Protein AF-A0A962KI89-F1 (afdb_monomer_lite)

Radius of gyration: 18.31 Å; chains: 1; bounding box: 50×32×61 Å

Secondary structure (DSSP, 8-state):
---------------------PPP----SS-HHHHT-TT-S--EEEEEEEEES--TTSS--EEEEEEEEEEEEEETTEEEEEEEEEEEEEEE-TTS-EEEEE--EEEEEEEEE--S-TTEEEEEEEEEEE---SSTTT---EEEEEEEEEEEE-SSTTEEEEEEEEEEEEEEE-TTSPPPEEEEEEEEEEE-

pLDDT: mean 79.78, std 21.34, range [28.11, 98.38]

Sequence (192 aa):
MLLHKTRDVGVLLGVMTLALFPATLAAQDGGDAQANNPLAQTTSLNFQTQYTGSITGTDGDANSVLLRYAVPFSAFGGEWISRFTLPINTGTLPDGSSETAIGDFNFFAAYLFDTGDPAVSFGFGPSLTAPTATDDRLGSEKWSVGFANILFNARNPKFQWGYLLQWQTSVAGNGDRKDINIGAFQPFGFYQ

Foldseek 3Di:
DDPPPPQPPDAPPDPPFPDPPPFWPFPDPDDDLLSPDPFRQTWTWDWGKTKACDDPPDNKIKIKIKTKTKHWDDDPHAIKIKMKIKIWMWMQDPVRDIDTKIEKIKMWMWTWDPPVDPQKTKTKTKIWIHGPIPDPVRYQQFIKIWMKIKIWGCVDVQKIWIKIKIWIWGDDGDPVGRTDTYIDIGIDMDGD

Structure (mmCIF, N/CA/C/O backbone):
data_AF-A0A962KI89-F1
#
_entry.id   AF-A0A962KI89-F1
#
loop_
_atom_site.group_PDB
_atom_site.id
_atom_site.type_symbol
_atom_site.label_atom_id
_atom_site.label_alt_id
_atom_site.label_comp_id
_atom_site.label_asym_id
_atom_site.label_entity_id
_atom_site.label_seq_id
_atom_site.pdbx_PDB_ins_code
_atom_site.Cartn_x
_atom_site.Cartn_y
_atom_site.Cartn_z
_atom_site.occupancy
_atom_site.B_iso_or_equiv
_atom_site.auth_seq_id
_atom_site.auth_comp_id
_atom_site.auth_asym_id
_atom_site.auth_atom_id
_atom_site.pdbx_PDB_model_num
ATOM 1 N N . MET A 1 1 ? -5.225 -14.268 -38.194 1.00 35.06 1 MET A N 1
ATOM 2 C CA . MET A 1 1 ? -4.677 -15.328 -37.324 1.00 35.06 1 MET A CA 1
ATOM 3 C C . MET A 1 1 ? -4.545 -14.729 -35.929 1.00 35.06 1 MET A C 1
ATOM 5 O O . MET A 1 1 ? -3.655 -13.925 -35.703 1.00 35.06 1 MET A O 1
ATOM 9 N N . LEU A 1 2 ? -5.535 -14.972 -35.066 1.00 34.56 2 LEU A N 1
ATOM 10 C CA . LEU A 1 2 ? -5.626 -14.406 -33.715 1.00 34.56 2 LEU A CA 1
ATOM 11 C C . LEU A 1 2 ? -4.679 -15.186 -32.793 1.00 34.56 2 LEU A C 1
ATOM 13 O O . LEU A 1 2 ? -5.005 -16.307 -32.398 1.00 34.56 2 LEU A O 1
ATOM 17 N N . LEU A 1 3 ? -3.504 -14.627 -32.488 1.00 34.69 3 LEU A N 1
ATOM 18 C CA . LEU A 1 3 ? -2.627 -15.193 -31.464 1.00 34.69 3 LEU A CA 1
ATOM 19 C C . LEU A 1 3 ? -3.298 -15.028 -30.098 1.00 34.69 3 LEU A C 1
ATOM 21 O O . LEU A 1 3 ? -3.373 -13.933 -29.545 1.00 34.69 3 LEU A O 1
ATOM 25 N N . HIS A 1 4 ? -3.789 -16.143 -29.565 1.00 33.94 4 HIS A N 1
ATOM 26 C CA . HIS A 1 4 ? -4.139 -16.272 -28.161 1.00 33.94 4 HIS A CA 1
ATOM 27 C C . HIS A 1 4 ? -2.846 -16.156 -27.344 1.00 33.94 4 HIS A C 1
ATOM 29 O O . HIS A 1 4 ? -2.087 -17.115 -27.240 1.00 33.94 4 HIS A O 1
ATOM 35 N N . LYS A 1 5 ? -2.574 -14.965 -26.798 1.00 38.88 5 LYS A N 1
ATOM 36 C CA . LYS A 1 5 ? -1.532 -14.760 -25.787 1.00 38.88 5 LYS A CA 1
ATOM 37 C C . LYS A 1 5 ? -2.038 -15.412 -24.498 1.00 38.88 5 LYS A C 1
ATOM 39 O O . LYS A 1 5 ? -2.928 -14.879 -23.835 1.00 38.88 5 LYS A O 1
ATOM 44 N N . THR A 1 6 ? -1.546 -16.609 -24.195 1.00 36.47 6 THR A N 1
ATOM 45 C CA . THR A 1 6 ? -1.767 -17.284 -22.914 1.00 36.47 6 THR A CA 1
ATOM 46 C C . THR A 1 6 ? -1.318 -16.351 -21.792 1.00 36.47 6 THR A C 1
ATOM 48 O O . THR A 1 6 ? -0.176 -15.900 -21.758 1.00 36.47 6 THR A O 1
ATOM 51 N N . ARG A 1 7 ? -2.257 -15.977 -20.919 1.00 41.84 7 ARG A N 1
ATOM 52 C CA . ARG A 1 7 ? -1.991 -15.154 -19.736 1.00 41.84 7 ARG A CA 1
ATOM 53 C C . ARG A 1 7 ? -1.376 -16.077 -18.691 1.00 41.84 7 ARG A C 1
ATOM 55 O O . ARG A 1 7 ? -2.111 -16.746 -17.970 1.00 41.84 7 ARG A O 1
ATOM 62 N N . ASP A 1 8 ? -0.053 -16.145 -18.647 1.00 34.72 8 ASP A N 1
ATOM 63 C CA . ASP A 1 8 ? 0.645 -16.880 -17.596 1.00 34.72 8 ASP A CA 1
ATOM 64 C C . ASP A 1 8 ? 0.370 -16.196 -16.250 1.00 34.72 8 ASP A C 1
ATOM 66 O O . ASP A 1 8 ? 0.732 -15.041 -16.018 1.00 34.72 8 ASP A O 1
ATOM 70 N N . VAL A 1 9 ? -0.342 -16.899 -15.369 1.00 34.22 9 VAL A N 1
ATOM 71 C CA . VAL A 1 9 ? -0.611 -16.466 -13.996 1.00 34.22 9 VAL A CA 1
ATOM 72 C C . VAL A 1 9 ? 0.655 -16.726 -13.184 1.00 34.22 9 VAL A C 1
ATOM 74 O O . VAL A 1 9 ? 0.889 -17.833 -12.705 1.00 34.22 9 VAL A O 1
ATOM 77 N N . GLY A 1 10 ? 1.503 -15.709 -13.056 1.00 32.38 10 GLY A N 1
ATOM 78 C CA . GLY A 1 10 ? 2.645 -15.746 -12.151 1.00 32.38 10 GLY A CA 1
ATOM 79 C C . GLY A 1 10 ? 2.180 -15.612 -10.703 1.00 32.38 10 GLY A C 1
ATOM 80 O O . GLY A 1 10 ? 1.987 -14.503 -10.215 1.00 32.38 10 GLY A O 1
ATOM 81 N N . VAL A 1 11 ? 2.005 -16.731 -9.999 1.00 30.00 11 VAL A N 1
ATOM 82 C CA . VAL A 1 11 ? 1.893 -16.729 -8.534 1.00 30.00 11 VAL A CA 1
ATOM 83 C C . VAL A 1 11 ? 3.302 -16.530 -7.977 1.00 30.00 11 VAL A C 1
ATOM 85 O O . VAL A 1 11 ? 4.089 -17.474 -7.936 1.00 30.00 11 VAL A O 1
ATOM 88 N N . LEU A 1 12 ? 3.645 -15.304 -7.570 1.00 33.22 12 LEU A N 1
ATOM 89 C CA . LEU A 1 12 ? 4.867 -15.066 -6.803 1.00 33.22 12 LEU A CA 1
ATOM 90 C C . LEU A 1 12 ? 4.607 -15.521 -5.360 1.00 33.22 12 LEU A C 1
ATOM 92 O O . LEU A 1 12 ? 4.039 -14.803 -4.538 1.00 33.22 12 LEU A O 1
ATOM 96 N N . LEU A 1 13 ? 4.938 -16.782 -5.098 1.00 32.34 13 LEU A N 1
ATOM 97 C CA . LEU A 1 13 ? 4.830 -17.419 -3.792 1.00 32.34 13 LEU A CA 1
ATOM 98 C C . LEU A 1 13 ? 5.883 -16.831 -2.843 1.00 32.34 13 LEU A C 1
ATOM 100 O O . LEU A 1 13 ? 7.074 -17.070 -3.002 1.00 32.34 13 LEU A O 1
ATOM 104 N N . GLY A 1 14 ? 5.403 -16.106 -1.833 1.00 29.52 14 GLY A N 1
ATOM 105 C CA . GLY A 1 14 ? 6.058 -15.995 -0.531 1.00 29.52 14 GLY A CA 1
ATOM 106 C C . GLY A 1 14 ? 7.289 -15.097 -0.454 1.00 29.52 14 GLY A C 1
ATOM 107 O O . GLY A 1 14 ? 8.376 -15.581 -0.163 1.00 29.52 14 GLY A O 1
ATOM 108 N N . VAL A 1 15 ? 7.103 -13.779 -0.553 1.00 33.91 15 VAL A N 1
ATOM 109 C CA . VAL A 1 15 ? 7.975 -12.863 0.198 1.00 33.91 15 VAL A CA 1
ATOM 110 C C . VAL A 1 15 ? 7.325 -12.669 1.563 1.00 33.91 15 VAL A C 1
ATOM 112 O O . VAL A 1 15 ? 6.338 -11.947 1.699 1.00 33.91 15 VAL A O 1
ATOM 115 N N . MET A 1 16 ? 7.841 -13.359 2.581 1.00 28.11 16 MET A N 1
ATOM 116 C CA . MET A 1 16 ? 7.487 -13.074 3.970 1.00 28.11 16 MET A CA 1
ATOM 117 C C . MET A 1 16 ? 8.222 -11.794 4.380 1.00 28.11 16 MET A C 1
ATOM 119 O O . MET A 1 16 ? 9.282 -11.835 4.999 1.00 28.11 16 MET A O 1
ATOM 123 N N . THR A 1 17 ? 7.696 -10.641 3.966 1.00 37.31 17 THR A N 1
ATOM 124 C CA . THR A 1 17 ? 8.208 -9.346 4.415 1.00 37.31 17 THR A CA 1
ATOM 125 C C . THR A 1 17 ? 7.843 -9.191 5.885 1.00 37.31 17 THR A C 1
ATOM 127 O O . THR A 1 17 ? 6.669 -9.052 6.229 1.00 37.31 17 THR A O 1
ATOM 130 N N . LEU A 1 18 ? 8.843 -9.204 6.768 1.00 30.33 18 LEU A N 1
ATOM 131 C CA . LEU A 1 18 ? 8.663 -8.780 8.150 1.00 30.33 18 LEU A CA 1
ATOM 132 C C . LEU A 1 18 ? 8.427 -7.260 8.138 1.00 30.33 18 LEU A C 1
ATOM 134 O O . LEU A 1 18 ? 9.363 -6.463 8.167 1.00 30.33 18 LEU A O 1
ATOM 138 N N . ALA A 1 19 ? 7.167 -6.848 8.004 1.00 37.50 19 ALA A N 1
ATOM 139 C CA . ALA A 1 19 ? 6.785 -5.447 8.065 1.00 37.50 19 ALA A CA 1
ATOM 140 C C . ALA A 1 19 ? 6.831 -4.983 9.527 1.00 37.50 19 ALA A C 1
ATOM 142 O O . ALA A 1 19 ? 5.833 -5.022 10.243 1.00 37.50 19 ALA A O 1
ATOM 143 N N . LEU A 1 20 ? 8.003 -4.531 9.974 1.00 33.31 20 LEU A N 1
ATOM 144 C CA . LEU A 1 20 ? 8.080 -3.605 11.100 1.00 33.31 20 LEU A CA 1
ATOM 145 C C . LEU A 1 20 ? 7.409 -2.309 10.634 1.00 33.31 20 LEU A C 1
ATOM 147 O O . LEU A 1 20 ? 7.974 -1.569 9.830 1.00 33.31 20 LEU A O 1
ATOM 151 N N . PHE A 1 21 ? 6.168 -2.081 11.063 1.00 39.34 21 PHE A N 1
ATOM 152 C CA . PHE A 1 21 ? 5.498 -0.801 10.861 1.00 39.34 21 PHE A CA 1
ATOM 153 C C . PHE A 1 21 ? 6.224 0.235 11.730 1.00 39.34 21 PHE A C 1
ATOM 155 O O . PHE A 1 21 ? 6.209 0.098 12.955 1.00 39.34 21 PHE A O 1
ATOM 162 N N . PRO A 1 22 ? 6.895 1.244 11.144 1.00 37.50 22 PRO A N 1
ATOM 163 C CA . PRO A 1 22 ? 7.452 2.328 11.935 1.00 37.50 22 PRO A CA 1
ATOM 164 C C . PRO A 1 22 ? 6.295 3.103 12.564 1.00 37.50 22 PRO A C 1
ATOM 166 O O . PRO A 1 22 ? 5.261 3.292 11.919 1.00 37.50 22 PRO A O 1
ATOM 169 N N . ALA A 1 23 ? 6.482 3.577 13.795 1.00 39.19 23 ALA A N 1
ATOM 170 C CA . ALA A 1 23 ? 5.544 4.487 14.435 1.00 39.19 23 ALA A CA 1
ATOM 171 C C . ALA A 1 23 ? 5.272 5.684 13.508 1.00 39.19 23 ALA A C 1
ATOM 173 O O . ALA A 1 23 ? 6.187 6.365 13.039 1.00 39.19 23 ALA A O 1
ATOM 174 N N . THR A 1 24 ? 4.000 5.908 13.204 1.00 42.53 24 THR A N 1
ATOM 175 C CA . THR A 1 24 ? 3.542 7.063 12.439 1.00 42.53 24 THR A CA 1
ATOM 176 C C . THR A 1 24 ? 3.752 8.320 13.287 1.00 42.53 24 THR A C 1
ATOM 178 O O . THR A 1 24 ? 3.276 8.361 14.420 1.00 42.53 24 THR A O 1
ATOM 181 N N . LEU A 1 25 ? 4.410 9.368 12.769 1.00 37.00 25 LEU A N 1
ATOM 182 C CA . LEU A 1 25 ? 4.281 10.703 13.366 1.00 37.00 25 LEU A CA 1
ATOM 183 C C . LEU A 1 25 ? 2.859 11.202 13.074 1.00 37.00 25 LEU A C 1
ATOM 185 O O . LEU A 1 25 ? 2.600 11.807 12.035 1.00 37.00 25 LEU A O 1
ATOM 189 N N . ALA A 1 26 ? 1.926 10.893 13.968 1.00 38.06 26 ALA A N 1
ATOM 190 C CA . ALA A 1 26 ? 0.611 11.510 14.005 1.00 38.06 26 ALA A CA 1
ATOM 191 C C . ALA A 1 26 ? 0.648 12.665 15.015 1.00 38.06 26 ALA A C 1
ATOM 193 O O . ALA A 1 26 ? 1.118 12.495 16.139 1.00 38.06 26 ALA A O 1
ATOM 194 N N . ALA A 1 27 ? 0.136 13.837 14.636 1.00 37.16 27 ALA A N 1
ATOM 195 C CA . ALA A 1 27 ? -0.280 14.830 15.621 1.00 37.16 27 ALA A CA 1
ATOM 196 C C . ALA A 1 27 ? -1.470 14.219 16.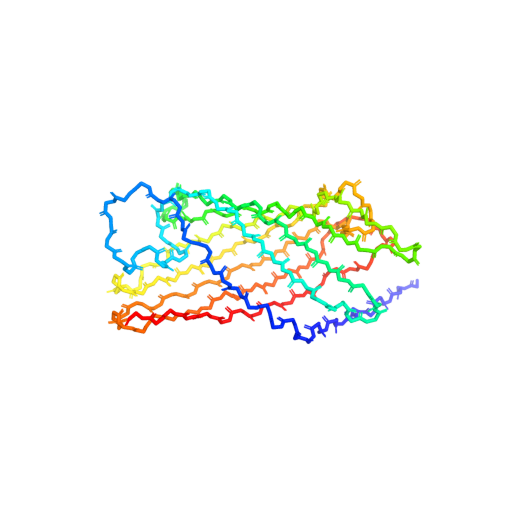384 1.00 37.16 27 ALA A C 1
ATOM 198 O O . ALA A 1 27 ? -2.543 14.044 15.810 1.00 37.16 27 ALA A O 1
ATOM 199 N N . GLN A 1 28 ? -1.241 13.756 17.615 1.00 40.38 28 GLN A N 1
ATOM 200 C CA . GLN A 1 28 ? -2.208 12.943 18.355 1.00 40.38 28 GLN A CA 1
ATOM 201 C C . GLN A 1 28 ? -3.287 13.775 19.050 1.00 40.38 28 GLN A C 1
ATOM 203 O O . GLN A 1 28 ? -2.976 14.679 19.818 1.00 40.38 28 GLN A O 1
ATOM 208 N N . ASP A 1 29 ? -4.529 13.324 18.856 1.00 38.34 29 ASP A N 1
ATOM 209 C CA . ASP A 1 29 ? -5.650 13.440 19.801 1.00 38.34 29 ASP A CA 1
ATOM 210 C C . ASP A 1 29 ? -6.364 12.066 19.976 1.00 38.34 29 ASP A C 1
ATOM 212 O O . ASP A 1 29 ? -7.540 11.981 20.317 1.00 38.34 29 ASP A O 1
ATOM 216 N N . GLY A 1 30 ? -5.668 10.945 19.707 1.00 44.16 30 GLY A N 1
ATOM 217 C CA . GLY A 1 30 ? -6.231 9.583 19.742 1.00 44.16 30 GLY A CA 1
ATOM 218 C C . GLY A 1 30 ? -5.323 8.560 20.438 1.00 44.16 30 GLY A C 1
ATOM 219 O O . GLY A 1 30 ? -4.107 8.583 20.245 1.00 44.16 30 GLY A O 1
ATOM 220 N N . GLY A 1 31 ? -5.921 7.676 21.251 1.00 56.81 31 GLY A N 1
ATOM 221 C CA . GLY A 1 31 ? -5.227 6.673 22.079 1.00 56.81 31 GLY A CA 1
ATOM 222 C C . GLY A 1 31 ? -4.527 5.539 21.310 1.00 56.81 31 GLY A C 1
ATOM 223 O O . GLY A 1 31 ? -4.645 5.427 20.090 1.00 56.81 31 GLY A O 1
ATOM 224 N N . ASP A 1 32 ? -3.820 4.669 22.042 1.00 59.78 32 ASP A N 1
ATOM 225 C CA . ASP A 1 32 ? -2.835 3.693 21.528 1.00 59.78 32 ASP A CA 1
ATOM 226 C C . ASP A 1 32 ? -3.334 2.758 20.410 1.00 59.78 32 ASP A C 1
ATOM 228 O O . ASP A 1 32 ? -2.570 2.386 19.521 1.00 59.78 32 ASP A O 1
ATOM 232 N N . ALA A 1 33 ? -4.618 2.391 20.403 1.00 60.97 33 ALA A N 1
ATOM 233 C CA . ALA A 1 33 ? -5.200 1.547 19.354 1.00 60.97 33 ALA A CA 1
ATOM 234 C C . ALA A 1 33 ? -5.318 2.264 17.996 1.00 60.97 33 ALA A C 1
ATOM 236 O O . ALA A 1 33 ? -5.164 1.641 16.946 1.00 60.97 33 ALA A O 1
ATOM 237 N N . GLN A 1 34 ? -5.551 3.580 18.005 1.00 63.53 34 GLN A N 1
ATOM 238 C CA . GLN A 1 34 ? -5.650 4.373 16.780 1.00 63.53 34 GLN A CA 1
ATOM 239 C C . GLN A 1 34 ? -4.275 4.573 16.135 1.00 63.53 34 GLN A C 1
ATOM 241 O O . GLN A 1 34 ? -4.182 4.649 14.913 1.00 63.53 34 GLN A O 1
ATOM 246 N N . ALA A 1 35 ? -3.203 4.589 16.935 1.00 66.62 35 ALA A N 1
ATOM 247 C CA . ALA A 1 35 ? -1.833 4.704 16.436 1.00 66.62 35 ALA A CA 1
ATOM 248 C C . ALA A 1 35 ? -1.421 3.512 15.551 1.00 66.62 35 ALA A C 1
ATOM 250 O O . ALA A 1 35 ? -0.658 3.685 14.599 1.00 66.62 35 ALA A O 1
ATOM 251 N N . ASN A 1 36 ? -1.965 2.322 15.826 1.00 73.50 36 ASN A N 1
ATOM 252 C CA . ASN A 1 36 ? -1.705 1.110 15.045 1.00 73.50 36 ASN A CA 1
ATOM 253 C C . ASN A 1 36 ? -2.677 0.920 13.872 1.00 73.50 36 ASN A C 1
ATOM 255 O O . ASN A 1 36 ? -2.465 0.030 13.048 1.00 73.50 36 ASN A O 1
ATOM 259 N N . ASN A 1 37 ? -3.751 1.713 13.791 1.00 78.00 37 ASN A N 1
ATOM 260 C CA . ASN A 1 37 ? -4.786 1.538 12.782 1.00 78.00 37 ASN A CA 1
ATOM 261 C C . ASN A 1 37 ? -4.323 2.089 11.420 1.00 78.00 37 ASN A C 1
ATOM 263 O O . ASN A 1 37 ? -4.245 3.306 11.240 1.00 78.00 37 ASN A O 1
ATOM 267 N N . PRO A 1 38 ? -4.082 1.243 10.399 1.00 72.69 38 PRO A N 1
ATOM 268 C CA . PRO A 1 38 ? -3.681 1.723 9.079 1.00 72.69 38 PRO A CA 1
ATOM 269 C C . PRO A 1 38 ? -4.786 2.535 8.373 1.00 72.69 38 PRO A C 1
ATOM 271 O O . PRO A 1 38 ? -4.503 3.287 7.441 1.00 72.69 38 PRO A O 1
ATOM 274 N N . LEU A 1 39 ? -6.039 2.396 8.790 1.00 77.62 39 LEU A N 1
ATOM 275 C CA . LEU A 1 39 ? -7.169 3.153 8.260 1.00 77.62 39 LEU A CA 1
ATOM 276 C C . LEU A 1 39 ? -7.534 4.355 9.139 1.00 77.62 39 LEU A C 1
ATOM 278 O O . LEU A 1 39 ? -8.574 4.969 8.908 1.00 77.62 39 LEU A O 1
ATOM 282 N N . ALA A 1 40 ? -6.699 4.702 10.127 1.00 80.19 40 ALA A N 1
ATOM 283 C CA . ALA A 1 40 ? -6.899 5.905 10.920 1.00 80.19 40 ALA A CA 1
ATOM 284 C C . ALA A 1 40 ? -7.033 7.122 9.999 1.00 80.19 40 ALA A C 1
ATOM 286 O O . ALA A 1 40 ? -6.197 7.352 9.121 1.00 80.19 40 ALA A O 1
ATOM 287 N N . GLN A 1 41 ? -8.084 7.913 10.216 1.00 79.19 41 GLN A N 1
ATOM 288 C CA . GLN A 1 41 ? -8.364 9.129 9.455 1.00 79.19 41 GLN A CA 1
ATOM 289 C C . GLN A 1 41 ? -7.445 10.276 9.882 1.00 79.19 41 GLN A C 1
ATOM 291 O O . GLN A 1 41 ? -7.877 11.314 10.371 1.00 79.19 41 GLN A O 1
ATOM 296 N N . THR A 1 42 ? -6.146 10.075 9.712 1.00 85.06 42 THR A N 1
ATOM 297 C CA . THR A 1 42 ? -5.111 11.042 10.056 1.00 85.06 42 THR A CA 1
ATOM 298 C C . THR A 1 42 ? -4.169 11.193 8.880 1.00 85.06 42 THR A C 1
ATOM 300 O O . THR A 1 42 ? -3.680 10.199 8.334 1.00 85.06 42 THR A O 1
ATOM 303 N N . THR A 1 43 ? -3.876 12.435 8.510 1.00 87.25 43 THR A N 1
ATOM 304 C CA . THR A 1 43 ? -2.809 12.713 7.553 1.00 87.25 43 THR A CA 1
ATOM 305 C C . THR A 1 43 ? -1.480 12.284 8.156 1.00 87.25 43 THR A C 1
ATOM 307 O O . THR A 1 43 ? -1.138 12.706 9.259 1.00 87.25 43 THR A O 1
ATOM 310 N N . SER A 1 44 ? -0.726 11.453 7.443 1.00 87.31 44 SER A N 1
ATOM 311 C CA . SER A 1 44 ? 0.553 10.951 7.933 1.00 87.31 44 SER A CA 1
ATOM 312 C C . SER A 1 44 ? 1.596 10.810 6.839 1.00 87.31 44 SER A C 1
ATOM 314 O O . SER A 1 44 ? 1.290 10.499 5.689 1.00 87.31 44 SER A O 1
ATOM 316 N N . LEU A 1 45 ? 2.850 11.024 7.234 1.00 88.38 45 LEU A N 1
ATOM 317 C CA . LEU A 1 45 ? 4.034 10.767 6.429 1.00 88.38 45 LEU A CA 1
ATOM 318 C C . LEU A 1 45 ? 4.893 9.739 7.165 1.00 88.38 45 LEU A C 1
ATOM 320 O O . LEU A 1 45 ? 5.224 9.922 8.336 1.00 88.38 45 LEU A O 1
ATOM 324 N N . ASN A 1 46 ? 5.234 8.651 6.487 1.00 85.31 46 ASN A N 1
ATOM 325 C CA . ASN A 1 46 ? 5.994 7.545 7.045 1.00 85.31 46 ASN A CA 1
ATOM 326 C C . ASN A 1 46 ? 7.135 7.152 6.102 1.00 85.31 46 ASN A C 1
ATOM 328 O O . ASN A 1 46 ? 6.980 7.153 4.881 1.00 85.31 46 ASN A O 1
ATOM 332 N N . PHE A 1 47 ? 8.269 6.798 6.700 1.00 88.44 47 PHE A N 1
ATOM 333 C CA . PHE A 1 47 ? 9.437 6.266 6.013 1.00 88.44 47 PHE A CA 1
ATOM 334 C C . PHE A 1 47 ? 9.650 4.845 6.515 1.00 88.44 47 PHE A C 1
ATOM 336 O O . PHE A 1 47 ? 9.869 4.643 7.710 1.00 88.44 47 PHE A O 1
ATOM 343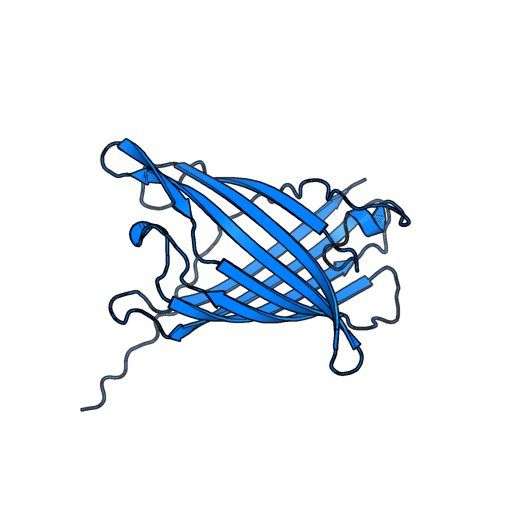 N N . GLN A 1 48 ? 9.571 3.866 5.620 1.00 85.38 48 GLN A N 1
ATOM 344 C CA . GLN A 1 48 ? 9.741 2.461 5.975 1.00 85.38 48 GLN A CA 1
ATOM 345 C C . GLN A 1 48 ? 10.904 1.862 5.196 1.00 85.38 48 GLN A C 1
ATOM 347 O O . GLN A 1 48 ? 10.852 1.785 3.974 1.00 85.38 48 GLN A O 1
ATOM 352 N N . THR A 1 49 ? 11.918 1.385 5.907 1.00 84.38 49 THR A N 1
ATOM 353 C CA . THR A 1 49 ? 13.030 0.648 5.303 1.00 84.38 49 THR A CA 1
ATOM 354 C C . THR A 1 49 ? 12.716 -0.844 5.288 1.00 84.38 49 THR A C 1
ATOM 356 O O . THR A 1 49 ? 12.291 -1.408 6.297 1.00 84.38 49 THR A O 1
ATOM 359 N N . GLN A 1 50 ? 12.933 -1.489 4.149 1.00 83.62 50 GLN A N 1
ATOM 360 C CA . GLN A 1 50 ? 12.786 -2.924 3.951 1.00 83.62 50 GLN A CA 1
ATOM 361 C C . GLN A 1 50 ? 14.112 -3.479 3.447 1.00 83.62 50 GLN A C 1
ATOM 363 O O . GLN A 1 50 ? 14.605 -3.063 2.405 1.00 83.62 50 GLN A O 1
ATOM 368 N N . TYR A 1 51 ? 14.691 -4.415 4.192 1.00 80.25 51 TYR A N 1
ATOM 369 C CA . TYR A 1 51 ? 15.897 -5.119 3.776 1.00 80.25 51 TYR A CA 1
ATOM 370 C C . TYR A 1 51 ? 15.535 -6.522 3.293 1.00 80.25 51 TYR A C 1
ATOM 372 O O . TYR A 1 51 ? 14.835 -7.262 3.986 1.00 80.25 51 TYR A O 1
ATOM 380 N N . THR A 1 52 ? 16.027 -6.882 2.112 1.00 75.62 52 THR A N 1
ATOM 381 C CA . THR A 1 52 ? 15.878 -8.199 1.495 1.00 75.62 52 THR A CA 1
ATOM 382 C C . THR A 1 52 ? 17.267 -8.806 1.359 1.00 75.62 52 THR A C 1
ATOM 384 O O . THR A 1 52 ? 17.992 -8.488 0.424 1.00 75.62 52 THR A O 1
ATOM 387 N N . GLY A 1 53 ? 17.649 -9.668 2.305 1.00 61.75 53 GLY A N 1
ATOM 388 C CA . GLY A 1 53 ? 19.003 -10.241 2.368 1.00 61.75 53 GLY A CA 1
ATOM 389 C C . GLY A 1 53 ? 19.319 -11.300 1.306 1.00 61.75 53 GLY A C 1
ATOM 390 O O . GLY A 1 53 ? 20.454 -11.748 1.216 1.00 61.75 53 GLY A O 1
ATOM 391 N N . SER A 1 54 ? 18.330 -11.718 0.517 1.00 66.00 54 SER A N 1
ATOM 392 C CA . SER A 1 54 ? 18.532 -12.583 -0.645 1.00 66.00 54 SER A CA 1
ATOM 393 C C . SER A 1 54 ? 17.374 -12.408 -1.618 1.00 66.00 54 SER A C 1
ATOM 395 O O . SER A 1 54 ? 16.214 -12.572 -1.225 1.00 66.00 54 SER A O 1
ATOM 397 N N . ILE A 1 55 ? 17.668 -12.121 -2.880 1.00 61.41 55 ILE A N 1
ATOM 398 C CA . ILE A 1 55 ? 16.667 -12.072 -3.946 1.00 61.41 55 ILE A CA 1
ATOM 399 C C . ILE A 1 55 ? 16.680 -13.425 -4.664 1.00 61.41 55 ILE A C 1
ATOM 401 O O . ILE A 1 55 ? 17.722 -13.911 -5.088 1.00 61.41 55 ILE A O 1
ATOM 405 N N . THR A 1 56 ? 15.526 -14.082 -4.797 1.00 54.41 56 THR A N 1
ATOM 406 C CA . THR A 1 56 ? 15.454 -15.396 -5.453 1.00 54.41 56 THR A CA 1
ATOM 407 C C . THR A 1 56 ? 16.006 -15.332 -6.881 1.00 54.41 56 THR A C 1
ATOM 409 O O . THR A 1 56 ? 15.481 -14.601 -7.717 1.00 54.41 56 THR A O 1
ATOM 412 N N . GLY A 1 57 ? 17.035 -16.136 -7.168 1.00 56.78 57 GLY A N 1
ATOM 413 C CA . GLY A 1 57 ? 17.678 -16.185 -8.484 1.00 56.78 57 GLY A CA 1
ATOM 414 C C . GLY A 1 57 ? 18.856 -15.224 -8.666 1.00 56.78 57 GLY A C 1
ATOM 415 O O . GLY A 1 57 ? 19.385 -15.156 -9.774 1.00 56.78 57 GLY A O 1
ATOM 416 N N . THR A 1 58 ? 19.288 -14.517 -7.616 1.00 59.25 58 THR A N 1
ATOM 417 C CA . THR A 1 58 ? 20.545 -13.755 -7.597 1.00 59.25 58 THR A CA 1
ATOM 418 C C . THR A 1 58 ? 21.283 -13.948 -6.265 1.00 59.25 58 THR A C 1
ATOM 420 O O . THR A 1 58 ? 20.678 -14.302 -5.257 1.00 59.25 58 THR A O 1
ATOM 423 N N . ASP A 1 59 ? 22.592 -13.687 -6.251 1.00 59.59 59 ASP A N 1
ATOM 424 C CA . ASP A 1 59 ? 23.415 -13.668 -5.026 1.00 59.59 59 ASP A CA 1
ATOM 425 C C . ASP A 1 59 ? 23.423 -12.277 -4.352 1.00 59.59 59 ASP A C 1
ATOM 427 O O . ASP A 1 59 ? 24.314 -11.955 -3.569 1.00 59.59 59 ASP A O 1
ATOM 431 N N . GLY A 1 60 ? 22.453 -11.421 -4.692 1.00 64.44 60 GLY A N 1
ATOM 432 C CA . GLY A 1 60 ? 22.388 -10.031 -4.245 1.00 64.44 60 GLY A CA 1
ATOM 433 C C . GLY A 1 60 ? 21.378 -9.798 -3.126 1.00 64.44 60 GLY A C 1
ATOM 434 O O . GLY A 1 60 ? 20.360 -10.491 -3.013 1.00 64.44 60 GLY A O 1
ATOM 435 N N . ASP A 1 61 ? 21.640 -8.766 -2.334 1.00 71.75 61 ASP A N 1
ATOM 436 C CA . ASP A 1 61 ? 20.683 -8.157 -1.426 1.00 71.75 61 ASP A CA 1
ATOM 437 C C . ASP A 1 61 ? 20.032 -6.911 -2.051 1.00 71.75 61 ASP A C 1
ATOM 439 O O . ASP A 1 61 ? 20.496 -6.339 -3.044 1.00 71.75 61 ASP A O 1
ATOM 443 N N . ALA A 1 62 ? 18.904 -6.510 -1.474 1.00 74.44 62 ALA A N 1
ATOM 444 C CA . ALA A 1 62 ? 18.228 -5.268 -1.807 1.00 74.44 62 ALA A CA 1
ATOM 445 C C . ALA A 1 62 ? 17.796 -4.534 -0.546 1.00 74.44 62 ALA A C 1
ATOM 447 O O . ALA A 1 62 ? 17.407 -5.127 0.462 1.00 74.44 62 ALA A O 1
ATOM 448 N N . ASN A 1 63 ? 17.808 -3.215 -0.636 1.00 83.75 63 ASN A N 1
ATOM 449 C CA . ASN A 1 63 ? 17.235 -2.330 0.354 1.00 83.75 63 ASN A CA 1
ATOM 450 C C . ASN A 1 63 ? 16.199 -1.438 -0.328 1.00 83.75 63 ASN A C 1
ATOM 452 O O . ASN A 1 63 ? 16.451 -0.906 -1.402 1.00 83.75 63 ASN A O 1
ATOM 456 N N . SER A 1 64 ? 15.043 -1.260 0.293 1.00 87.31 64 SER A N 1
ATOM 457 C CA . SER A 1 64 ? 14.006 -0.362 -0.193 1.00 87.31 64 SER A CA 1
ATOM 458 C C . SER A 1 64 ? 13.621 0.608 0.908 1.00 87.31 64 SER A C 1
ATOM 460 O O . SER A 1 64 ? 13.161 0.199 1.972 1.00 87.31 64 SER A O 1
ATOM 462 N N . VAL A 1 65 ? 13.741 1.902 0.637 1.00 91.88 65 VAL A N 1
ATOM 463 C CA . VAL A 1 65 ? 13.132 2.948 1.458 1.00 91.88 65 VAL A CA 1
ATOM 464 C C . VAL A 1 65 ? 11.801 3.325 0.825 1.00 91.88 65 VAL A C 1
ATOM 466 O O . VAL A 1 65 ? 11.744 3.800 -0.306 1.00 91.88 65 VAL A O 1
ATOM 469 N N . LEU A 1 66 ? 10.711 3.117 1.553 1.00 91.38 66 LEU A N 1
ATOM 470 C CA . LEU A 1 66 ? 9.364 3.473 1.129 1.00 91.38 66 LEU A CA 1
ATOM 471 C C . LEU A 1 66 ? 8.980 4.819 1.736 1.00 91.38 66 LEU A C 1
ATOM 473 O O . LEU A 1 66 ? 8.785 4.921 2.949 1.00 91.38 66 LEU A O 1
ATOM 477 N N . LEU A 1 67 ? 8.813 5.829 0.885 1.00 93.50 67 LEU A N 1
ATOM 478 C CA . LEU A 1 67 ? 8.173 7.086 1.254 1.00 93.50 67 LEU A CA 1
ATOM 479 C C . LEU A 1 67 ? 6.661 6.918 1.130 1.00 93.50 67 LEU A C 1
ATOM 481 O O . LEU A 1 67 ? 6.148 6.691 0.033 1.00 93.50 67 LEU A O 1
ATOM 485 N N . ARG A 1 68 ? 5.940 7.019 2.246 1.00 91.69 68 ARG A N 1
ATOM 486 C CA . ARG A 1 68 ? 4.506 6.731 2.309 1.00 91.69 68 ARG A CA 1
ATOM 487 C C . ARG A 1 68 ? 3.751 7.928 2.853 1.00 91.69 68 ARG A C 1
ATOM 489 O O . ARG A 1 68 ? 4.021 8.373 3.963 1.00 91.69 68 ARG A O 1
ATOM 496 N N . TYR A 1 69 ? 2.781 8.415 2.093 1.00 92.12 69 TYR A N 1
ATOM 497 C CA . TYR A 1 69 ? 1.906 9.505 2.511 1.00 92.12 69 TYR A CA 1
ATOM 498 C C . TYR A 1 69 ? 0.462 9.019 2.526 1.00 92.12 69 TYR A C 1
ATOM 500 O O . TYR A 1 69 ? -0.004 8.456 1.536 1.00 92.12 69 TYR A O 1
ATOM 508 N N . ALA A 1 70 ? -0.238 9.205 3.640 1.00 92.50 70 ALA A N 1
ATOM 509 C CA . ALA A 1 70 ? -1.657 8.909 3.759 1.00 92.50 70 ALA A CA 1
ATOM 510 C C . ALA A 1 70 ? -2.425 10.194 4.055 1.00 92.50 70 ALA A C 1
ATOM 512 O O . ALA A 1 70 ? -2.007 10.976 4.908 1.00 92.50 70 ALA A O 1
ATOM 513 N N . VAL A 1 71 ? -3.546 10.403 3.370 1.00 94.12 71 VAL A N 1
ATOM 514 C CA . VAL A 1 71 ? -4.409 11.566 3.594 1.00 94.12 71 VAL A CA 1
ATOM 515 C C . VAL A 1 71 ? -5.883 11.160 3.477 1.00 94.12 71 VAL A C 1
ATOM 517 O O . VAL A 1 71 ? -6.276 10.563 2.462 1.00 94.12 71 VAL A O 1
ATOM 520 N N . PRO A 1 72 ? -6.696 11.422 4.517 1.00 94.31 72 PRO A N 1
ATOM 521 C CA . PRO A 1 72 ? -8.132 11.204 4.472 1.00 94.31 72 PRO A CA 1
ATOM 522 C C . PRO A 1 72 ? -8.828 12.296 3.657 1.00 94.31 72 PRO A C 1
ATOM 524 O O . PRO A 1 72 ? -8.360 13.433 3.588 1.00 94.31 72 PRO A O 1
ATOM 527 N N . PHE A 1 73 ? -9.956 11.956 3.045 1.00 94.88 73 PHE A N 1
ATOM 528 C CA . PHE A 1 73 ? -10.810 12.908 2.343 1.00 94.88 73 PHE A CA 1
ATOM 529 C C . PHE A 1 73 ? -12.247 12.387 2.271 1.00 94.88 73 PHE A C 1
ATOM 531 O O . PHE A 1 73 ? -12.473 11.181 2.199 1.00 94.88 73 PHE A O 1
ATOM 538 N N . SER A 1 74 ? -13.218 13.296 2.229 1.00 96.38 74 SER A N 1
ATOM 539 C CA . SER A 1 74 ? -14.627 12.948 2.039 1.00 96.38 74 SER A CA 1
ATOM 540 C C . SER A 1 74 ? -15.000 13.104 0.565 1.00 96.38 74 SER A C 1
ATOM 542 O O . SER A 1 74 ? -14.811 14.167 -0.030 1.00 96.38 74 SER A O 1
ATOM 544 N N . ALA A 1 75 ? -15.533 12.049 -0.044 1.00 94.56 75 ALA A N 1
ATOM 545 C CA . ALA A 1 75 ? -15.983 12.055 -1.433 1.00 94.56 75 ALA A CA 1
ATOM 546 C C . ALA A 1 75 ? -17.064 10.994 -1.653 1.00 94.56 75 ALA A C 1
ATOM 548 O O . ALA A 1 75 ? -17.159 10.019 -0.912 1.00 94.56 75 ALA A O 1
ATOM 549 N N . PHE A 1 76 ? -17.883 11.165 -2.693 1.00 93.62 76 PHE A N 1
ATOM 550 C CA . PHE A 1 76 ? -18.897 10.176 -3.091 1.00 93.62 76 PHE A CA 1
ATOM 551 C C . PHE A 1 76 ? -19.841 9.734 -1.953 1.00 93.62 76 PHE A C 1
ATOM 553 O O . PHE A 1 76 ? -20.317 8.604 -1.945 1.00 93.62 76 PHE A O 1
ATOM 560 N N . GLY A 1 77 ? -20.118 10.625 -0.994 1.00 93.38 77 GLY A N 1
ATOM 561 C CA . GLY A 1 77 ? -21.034 10.351 0.117 1.00 93.38 77 GLY A CA 1
ATOM 562 C C . GLY A 1 77 ? -20.436 9.569 1.288 1.00 93.38 77 GLY A C 1
ATOM 563 O O . GLY A 1 77 ? -21.196 9.127 2.142 1.00 93.38 77 GLY A O 1
ATOM 564 N N . GLY A 1 78 ? -19.113 9.421 1.370 1.00 94.00 78 GLY A N 1
ATOM 565 C CA . GLY A 1 78 ? -18.488 8.895 2.578 1.00 94.00 78 GLY A CA 1
ATOM 566 C C . GLY A 1 78 ? -17.010 9.220 2.698 1.00 94.00 78 GLY A C 1
ATOM 567 O O . GLY A 1 78 ? -16.462 10.056 1.974 1.00 94.00 78 GLY A O 1
ATOM 568 N N . GLU A 1 79 ? -16.391 8.560 3.662 1.00 95.81 79 GLU A N 1
ATOM 569 C CA . GLU A 1 79 ? -15.028 8.825 4.088 1.00 95.81 79 GLU A CA 1
ATOM 570 C C . GLU A 1 79 ? -14.048 7.908 3.368 1.00 95.81 79 GLU A C 1
ATOM 572 O O . GLU A 1 79 ? -14.257 6.701 3.263 1.00 95.81 79 GLU A O 1
ATOM 577 N N . TRP A 1 80 ? -12.955 8.481 2.884 1.00 96.25 80 TRP A N 1
ATOM 578 C CA . TRP A 1 80 ? -11.906 7.758 2.186 1.00 96.25 80 TRP A CA 1
ATOM 579 C C . TRP A 1 80 ? -10.563 8.019 2.841 1.00 96.25 80 TRP A C 1
ATOM 581 O O . TRP A 1 80 ? -10.318 9.076 3.423 1.00 96.25 80 TRP A O 1
ATOM 591 N N . ILE A 1 81 ? -9.650 7.073 2.662 1.00 95.00 81 ILE A N 1
ATOM 592 C CA . ILE A 1 81 ? -8.227 7.295 2.880 1.00 95.00 81 ILE A CA 1
ATOM 593 C C . ILE A 1 81 ? -7.471 7.005 1.594 1.00 95.00 81 ILE A C 1
ATOM 595 O O . ILE A 1 81 ? -7.588 5.924 1.015 1.00 95.00 81 ILE A O 1
ATOM 599 N N . SER A 1 82 ? -6.694 7.982 1.137 1.00 95.25 82 SER A N 1
ATOM 600 C CA . SER A 1 82 ? -5.726 7.769 0.066 1.00 95.25 82 SER A CA 1
ATOM 601 C C . SER A 1 82 ? -4.361 7.459 0.647 1.00 95.25 82 SER A C 1
ATOM 603 O O . SER A 1 82 ? -3.972 8.015 1.676 1.00 95.25 82 SER A O 1
ATOM 605 N N . ARG A 1 83 ? -3.632 6.569 -0.019 1.00 94.06 83 ARG A N 1
ATOM 606 C CA . ARG A 1 83 ? -2.240 6.272 0.283 1.00 94.06 83 ARG A CA 1
ATOM 607 C C . ARG A 1 83 ? -1.405 6.327 -0.975 1.00 94.06 83 ARG A C 1
ATOM 609 O O . ARG A 1 83 ? -1.726 5.693 -1.974 1.00 94.06 83 ARG A O 1
ATOM 616 N N . PHE A 1 84 ? -0.298 7.036 -0.861 1.00 95.25 84 PHE A N 1
ATOM 617 C CA . PHE A 1 84 ? 0.731 7.184 -1.868 1.00 95.25 84 PHE A CA 1
ATOM 618 C C . PHE A 1 84 ? 1.994 6.504 -1.354 1.00 95.25 84 PHE A C 1
ATOM 620 O O . PHE A 1 84 ? 2.317 6.591 -0.168 1.00 95.25 84 PHE A O 1
ATOM 627 N N . THR A 1 85 ? 2.692 5.777 -2.212 1.00 94.88 85 THR A N 1
ATOM 628 C CA . THR A 1 85 ? 3.933 5.084 -1.870 1.00 94.88 85 THR A CA 1
ATOM 629 C C . THR A 1 85 ? 4.919 5.235 -3.012 1.00 94.88 85 THR A C 1
ATOM 631 O O . THR A 1 85 ? 4.647 4.814 -4.134 1.00 94.88 85 THR A O 1
ATOM 634 N N . LEU A 1 86 ? 6.066 5.833 -2.707 1.00 96.00 86 LEU A N 1
ATOM 635 C CA . LEU A 1 86 ? 7.188 5.968 -3.620 1.00 96.00 86 LEU A CA 1
ATOM 636 C C . LEU A 1 86 ? 8.362 5.139 -3.079 1.00 96.00 86 LEU A C 1
ATOM 638 O O . LEU A 1 86 ? 8.928 5.500 -2.043 1.00 96.00 86 LEU A O 1
ATOM 642 N N . PRO A 1 87 ? 8.703 4.013 -3.723 1.00 93.06 87 PRO A N 1
ATOM 643 C CA . PRO A 1 87 ? 9.860 3.221 -3.340 1.00 93.06 87 PRO A CA 1
ATOM 644 C C . PRO A 1 87 ? 11.148 3.835 -3.899 1.00 93.06 87 PRO A C 1
ATOM 646 O O . PRO A 1 87 ? 11.208 4.225 -5.064 1.00 93.06 87 PRO A O 1
ATOM 649 N N . ILE A 1 88 ? 12.188 3.878 -3.075 1.00 92.44 88 ILE A N 1
ATOM 650 C CA . ILE A 1 88 ? 13.572 4.124 -3.477 1.00 92.44 88 ILE A CA 1
ATOM 651 C C . ILE A 1 88 ? 14.315 2.822 -3.211 1.00 92.44 88 ILE A C 1
ATOM 653 O O . ILE A 1 88 ? 14.470 2.421 -2.057 1.00 92.44 88 ILE A O 1
ATOM 657 N N . ASN A 1 89 ? 14.709 2.140 -4.279 1.00 88.38 89 ASN A N 1
ATOM 658 C CA . ASN A 1 89 ? 15.309 0.818 -4.219 1.00 88.38 89 ASN A CA 1
ATOM 659 C C . ASN A 1 89 ? 16.807 0.928 -4.459 1.00 88.38 89 ASN A C 1
ATOM 661 O O . ASN A 1 89 ? 17.233 1.533 -5.440 1.00 88.38 89 ASN A O 1
ATOM 665 N N . THR A 1 90 ? 17.582 0.296 -3.592 1.00 84.88 90 THR A N 1
ATOM 666 C CA . THR A 1 90 ? 19.004 0.042 -3.760 1.00 84.88 90 THR A CA 1
ATOM 667 C C . THR A 1 90 ? 19.197 -1.452 -3.976 1.00 84.88 90 THR A C 1
ATOM 669 O O . THR A 1 90 ? 18.771 -2.251 -3.142 1.00 84.88 90 THR A O 1
ATOM 672 N N . GLY A 1 91 ? 19.825 -1.839 -5.081 1.00 74.12 91 GLY A N 1
ATOM 673 C CA . GLY A 1 91 ? 20.118 -3.239 -5.385 1.00 74.12 91 GLY A CA 1
ATOM 674 C C . GLY A 1 91 ? 21.543 -3.424 -5.878 1.00 74.12 91 GLY A C 1
ATOM 675 O O . GLY A 1 91 ? 22.129 -2.512 -6.465 1.00 74.12 91 GLY A O 1
ATOM 676 N N . THR A 1 92 ? 22.091 -4.612 -5.641 1.00 71.81 92 THR A N 1
ATOM 677 C CA . THR A 1 92 ? 23.391 -5.013 -6.185 1.00 71.81 92 THR A CA 1
ATOM 678 C C . THR A 1 92 ? 23.229 -5.562 -7.605 1.00 71.81 92 THR A C 1
ATOM 680 O O . THR A 1 92 ? 22.394 -6.429 -7.871 1.00 71.81 92 THR A O 1
ATOM 683 N N . LEU A 1 93 ? 24.025 -5.038 -8.530 1.00 68.62 93 LEU A N 1
ATOM 684 C CA . LEU A 1 93 ? 24.069 -5.419 -9.935 1.00 68.62 93 LEU A CA 1
ATOM 685 C C . LEU A 1 93 ? 24.964 -6.648 -10.163 1.00 68.62 93 LEU A C 1
ATOM 687 O O . LEU A 1 93 ? 25.795 -6.972 -9.314 1.00 68.62 93 LEU A O 1
ATOM 691 N N . PRO A 1 94 ? 24.854 -7.332 -11.323 1.00 67.06 94 PRO A N 1
ATOM 692 C CA . PRO A 1 94 ? 25.683 -8.503 -11.627 1.00 67.06 94 PRO A CA 1
ATOM 693 C C . PRO A 1 94 ? 27.198 -8.249 -11.623 1.00 67.06 94 PRO A C 1
ATOM 695 O O . PRO A 1 94 ? 27.970 -9.190 -11.473 1.00 67.06 94 PRO A O 1
ATOM 698 N N . ASP A 1 95 ? 27.630 -7.000 -11.803 1.00 75.31 95 ASP A N 1
ATOM 699 C CA . ASP A 1 95 ? 29.039 -6.594 -11.738 1.00 75.31 95 ASP A CA 1
ATOM 700 C C . ASP A 1 95 ? 29.525 -6.288 -10.306 1.00 75.31 95 ASP A C 1
ATOM 702 O O . ASP A 1 95 ? 30.679 -5.907 -10.112 1.00 75.31 95 ASP A O 1
ATOM 706 N N . GLY A 1 96 ? 28.658 -6.468 -9.303 1.00 70.00 96 GLY A N 1
ATOM 707 C CA . GLY A 1 96 ? 28.942 -6.221 -7.891 1.00 70.00 96 GLY A CA 1
ATOM 708 C C . GLY A 1 96 ? 28.810 -4.758 -7.460 1.00 70.00 96 GLY A C 1
ATOM 709 O O . GLY A 1 96 ? 29.041 -4.458 -6.290 1.00 70.00 96 GLY A O 1
ATOM 710 N N . SER A 1 97 ? 28.445 -3.843 -8.362 1.00 77.44 97 SER A N 1
ATOM 711 C CA . SER A 1 97 ? 28.144 -2.455 -7.999 1.00 77.44 97 SER A CA 1
ATOM 712 C C . SER A 1 97 ? 26.735 -2.323 -7.409 1.00 77.44 97 SER A C 1
ATOM 714 O O . SER A 1 97 ? 25.851 -3.128 -7.697 1.00 77.44 97 SER A O 1
ATOM 716 N N . SER A 1 98 ? 26.505 -1.319 -6.561 1.00 77.00 98 SER A N 1
ATOM 717 C CA . SER A 1 98 ? 25.170 -1.013 -6.031 1.00 77.00 98 SER A CA 1
ATOM 718 C C . SER A 1 98 ? 24.578 0.181 -6.764 1.00 77.00 98 SER A C 1
ATOM 720 O O . SER A 1 98 ? 25.234 1.214 -6.902 1.00 77.00 98 SER A O 1
ATOM 722 N N . GLU A 1 99 ? 23.316 0.073 -7.160 1.00 82.50 99 GLU A N 1
ATOM 723 C CA . GLU A 1 99 ? 22.580 1.161 -7.794 1.00 82.50 99 GLU A CA 1
ATOM 724 C C . GLU A 1 99 ? 21.342 1.518 -6.985 1.00 82.50 99 GLU A C 1
ATOM 726 O O . GLU A 1 99 ? 20.689 0.640 -6.426 1.00 82.50 99 GLU A O 1
ATOM 731 N N . THR A 1 100 ? 21.042 2.815 -6.900 1.00 88.31 100 THR A N 1
ATOM 732 C CA . THR A 1 100 ? 19.855 3.338 -6.221 1.00 88.31 100 THR A CA 1
ATOM 733 C C . THR A 1 100 ? 18.980 4.070 -7.222 1.00 88.31 100 THR A C 1
ATOM 735 O O . THR A 1 100 ? 19.435 5.028 -7.844 1.00 88.31 100 THR A O 1
ATOM 738 N N . ALA A 1 101 ? 17.720 3.664 -7.333 1.00 90.00 101 ALA A N 1
ATOM 739 C CA . ALA A 1 101 ? 16.753 4.294 -8.220 1.00 90.00 101 ALA A CA 1
ATOM 740 C C . ALA A 1 101 ? 15.386 4.436 -7.552 1.00 90.00 101 ALA A C 1
ATOM 742 O O . ALA A 1 101 ? 15.017 3.687 -6.644 1.00 90.00 101 ALA A O 1
ATOM 743 N N . ILE A 1 102 ? 14.607 5.394 -8.045 1.00 93.56 102 ILE 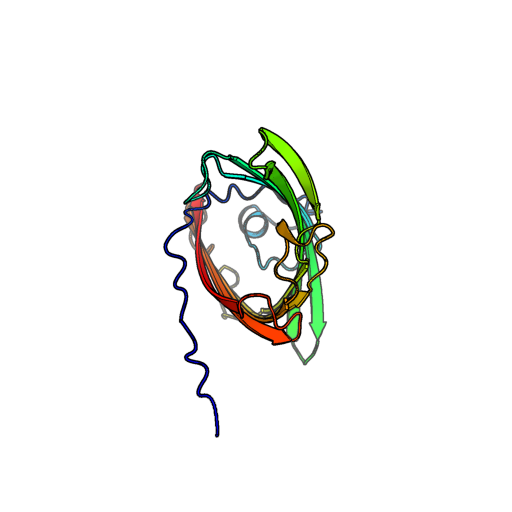A N 1
ATOM 744 C CA . ILE A 1 102 ? 13.179 5.462 -7.748 1.00 93.56 102 ILE A CA 1
ATOM 745 C C . ILE A 1 102 ? 12.508 4.290 -8.471 1.00 93.56 102 ILE A C 1
ATOM 747 O O . ILE A 1 102 ? 12.871 3.984 -9.605 1.00 93.56 102 ILE A O 1
ATOM 751 N N . GLY A 1 103 ? 11.558 3.627 -7.815 1.00 92.81 103 GLY A N 1
ATOM 752 C CA . GLY A 1 103 ? 10.726 2.589 -8.422 1.00 92.81 103 GLY A CA 1
ATOM 753 C C . GLY A 1 103 ? 9.343 3.099 -8.832 1.00 92.81 103 GLY A C 1
ATOM 754 O O . GLY A 1 103 ? 9.056 4.298 -8.835 1.00 92.81 103 GLY A O 1
ATOM 755 N N . ASP A 1 104 ? 8.458 2.164 -9.161 1.00 94.44 104 ASP A N 1
ATOM 756 C CA . ASP A 1 104 ? 7.105 2.495 -9.601 1.00 94.44 104 ASP A CA 1
ATOM 757 C C . ASP A 1 104 ? 6.262 3.077 -8.455 1.00 94.44 104 ASP A C 1
ATOM 759 O O . ASP A 1 104 ? 6.149 2.510 -7.362 1.00 94.44 104 ASP A O 1
ATOM 763 N N . PHE A 1 105 ? 5.643 4.224 -8.714 1.00 96.31 105 PHE A N 1
ATOM 764 C CA . PHE A 1 105 ? 4.771 4.910 -7.777 1.00 96.31 105 PHE A CA 1
ATOM 765 C C . PHE A 1 105 ? 3.463 4.148 -7.603 1.00 96.31 105 PHE A C 1
ATOM 767 O O . PHE A 1 105 ? 2.799 3.788 -8.574 1.00 96.31 105 PHE A O 1
ATOM 774 N N . ASN A 1 106 ? 3.059 3.946 -6.353 1.00 95.62 106 ASN A N 1
ATOM 775 C CA . ASN A 1 106 ? 1.847 3.225 -6.001 1.00 95.62 106 ASN A CA 1
ATOM 776 C C . ASN A 1 106 ? 0.851 4.139 -5.295 1.00 95.62 106 ASN A C 1
ATOM 778 O O .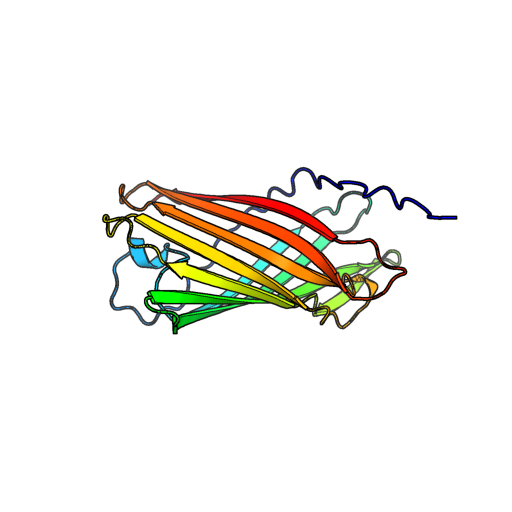 ASN A 1 106 ? 1.197 4.883 -4.376 1.00 95.62 106 ASN A O 1
ATOM 782 N N . PHE A 1 107 ? -0.406 4.026 -5.696 1.00 96.25 107 PHE A N 1
ATOM 783 C CA . PHE A 1 107 ? -1.534 4.737 -5.125 1.00 96.25 107 PHE A CA 1
ATOM 784 C C . PHE A 1 107 ? -2.688 3.774 -4.866 1.00 96.25 107 PHE A C 1
ATOM 786 O O . PHE A 1 107 ? -2.994 2.914 -5.691 1.00 96.25 107 PHE A O 1
ATOM 793 N N . PHE A 1 108 ? -3.387 3.955 -3.753 1.00 96.44 108 PHE A N 1
ATOM 794 C CA . PHE A 1 108 ? -4.746 3.447 -3.616 1.00 96.44 108 PHE A CA 1
ATOM 795 C C . PHE A 1 108 ? -5.606 4.413 -2.812 1.00 96.44 108 PHE A C 1
ATOM 797 O O . PHE A 1 108 ? -5.103 5.158 -1.971 1.00 96.44 108 PHE A O 1
ATOM 804 N N . ALA A 1 109 ? -6.913 4.359 -3.042 1.00 96.81 109 ALA A N 1
ATOM 805 C CA . ALA A 1 109 ? -7.908 5.009 -2.202 1.00 96.81 109 ALA A CA 1
ATOM 806 C C . ALA A 1 109 ? -8.874 3.949 -1.683 1.00 96.81 109 ALA A C 1
ATOM 808 O O . ALA A 1 109 ? -9.379 3.150 -2.464 1.00 96.81 109 ALA A O 1
ATOM 809 N N . ALA A 1 110 ? -9.123 3.931 -0.378 1.00 97.12 110 ALA A N 1
ATOM 810 C CA . ALA A 1 110 ? -10.049 2.997 0.247 1.00 97.12 110 ALA A CA 1
ATOM 811 C C . ALA A 1 110 ? -11.211 3.764 0.876 1.00 97.12 110 ALA A C 1
ATOM 813 O O . ALA A 1 110 ? -10.982 4.644 1.705 1.00 97.12 110 ALA A O 1
ATOM 814 N N . TYR A 1 111 ? -12.436 3.412 0.490 1.00 97.38 111 TYR A N 1
ATOM 815 C CA . TYR A 1 111 ? -13.649 3.845 1.172 1.00 97.38 111 TYR A CA 1
ATOM 816 C C . TYR A 1 111 ? -13.706 3.169 2.535 1.00 97.38 111 TYR A C 1
ATOM 818 O O . TYR A 1 111 ? -13.534 1.950 2.614 1.00 97.38 111 TYR A O 1
ATOM 826 N N . LEU A 1 112 ? -13.939 3.946 3.585 1.00 96.25 112 LEU A N 1
ATOM 827 C CA . LEU A 1 112 ? -14.044 3.478 4.957 1.00 96.25 112 LEU A CA 1
ATOM 828 C C . LEU A 1 112 ? -15.500 3.134 5.256 1.00 96.25 112 LEU A C 1
ATOM 830 O O . LEU A 1 112 ? -16.373 4.000 5.292 1.00 96.25 112 LEU A O 1
ATOM 834 N N . PHE A 1 113 ? -15.764 1.847 5.450 1.00 95.56 113 PHE A N 1
ATOM 835 C CA . PHE A 1 113 ? -17.101 1.366 5.766 1.00 95.56 113 PHE A CA 1
ATOM 836 C C . PHE A 1 113 ? -17.387 1.559 7.249 1.00 95.56 113 PHE A C 1
ATOM 838 O O . PHE A 1 113 ? -16.553 1.227 8.094 1.00 95.56 113 PHE A O 1
ATOM 845 N N . ASP A 1 114 ? -18.598 2.021 7.556 1.00 92.94 114 ASP A N 1
ATOM 846 C CA . ASP A 1 114 ? -19.127 1.949 8.911 1.00 92.94 114 ASP A CA 1
ATOM 847 C C . ASP A 1 114 ? -19.440 0.485 9.239 1.00 92.94 114 ASP A C 1
ATOM 849 O O . ASP A 1 114 ? -20.328 -0.139 8.652 1.00 92.94 114 ASP A O 1
ATOM 853 N N . THR A 1 115 ? -18.653 -0.087 10.144 1.00 92.25 115 THR A N 1
ATOM 854 C CA . THR A 1 115 ? -18.789 -1.477 10.588 1.00 92.25 115 THR A CA 1
ATOM 855 C C . THR A 1 115 ? -19.787 -1.620 11.740 1.00 92.25 115 THR A C 1
ATOM 857 O O . THR A 1 115 ? -20.066 -2.743 12.165 1.00 92.25 115 THR A O 1
ATOM 860 N N . GLY A 1 116 ? -20.303 -0.506 12.275 1.00 91.94 116 GLY A N 1
ATOM 861 C CA . GLY A 1 116 ? -21.083 -0.453 13.511 1.00 91.94 116 GLY A CA 1
ATOM 862 C C . GLY A 1 116 ? -20.255 -0.664 14.784 1.00 91.94 116 GLY A C 1
ATOM 863 O O . GLY A 1 116 ? -20.809 -0.630 15.882 1.00 91.94 116 GLY A O 1
ATOM 864 N N . ASP A 1 117 ? -18.944 -0.885 14.661 1.00 90.88 117 ASP A N 1
ATOM 865 C CA . ASP A 1 117 ? -18.028 -1.107 15.774 1.00 90.88 117 ASP A CA 1
ATOM 866 C C . ASP A 1 117 ? -16.791 -0.205 15.625 1.00 90.88 117 ASP A C 1
ATOM 868 O O . ASP A 1 117 ? -15.966 -0.438 14.738 1.00 90.88 117 ASP A O 1
ATOM 872 N N . PRO A 1 118 ? -16.600 0.798 16.500 1.00 87.00 118 PRO A N 1
ATOM 873 C CA . PRO A 1 118 ? -15.475 1.727 16.392 1.00 87.00 118 PRO A CA 1
ATOM 874 C C . PRO A 1 118 ? -14.105 1.047 16.548 1.00 87.00 118 PRO A C 1
ATOM 876 O O . PRO A 1 118 ? -13.092 1.629 16.167 1.00 87.00 118 PRO A O 1
ATOM 879 N N . ALA A 1 119 ? -14.049 -0.180 17.081 1.00 89.94 119 ALA A N 1
ATOM 880 C CA . ALA A 1 119 ? -12.820 -0.961 17.182 1.00 89.94 119 ALA A CA 1
ATOM 881 C C . ALA A 1 119 ? -12.491 -1.754 15.903 1.00 89.94 119 ALA A C 1
ATOM 883 O O . ALA A 1 119 ? -11.452 -2.417 15.850 1.00 89.94 119 ALA A O 1
ATOM 884 N N . VAL A 1 120 ? -13.354 -1.729 14.880 1.00 93.12 120 VAL A N 1
ATOM 885 C CA . VAL A 1 120 ? -13.140 -2.434 13.613 1.00 93.12 120 VAL A CA 1
ATOM 886 C C . VAL A 1 120 ? -13.170 -1.448 12.457 1.00 93.12 120 VAL A C 1
ATOM 888 O O . VAL A 1 120 ? -14.194 -0.844 12.152 1.00 93.12 120 VAL A O 1
ATOM 891 N N . SER A 1 121 ? -12.047 -1.333 11.757 1.00 94.06 121 SER A N 1
ATOM 892 C CA . SER A 1 121 ? -11.944 -0.546 10.531 1.00 94.06 121 SER A CA 1
ATOM 893 C C . SER A 1 121 ? -11.904 -1.465 9.320 1.00 94.06 121 SER A C 1
ATOM 895 O O . SER A 1 121 ? -11.132 -2.425 9.279 1.00 94.06 121 SER A O 1
ATOM 897 N N . PHE A 1 122 ? -12.717 -1.153 8.317 1.00 96.31 122 PHE A N 1
ATOM 898 C CA . PHE A 1 122 ? -12.752 -1.879 7.055 1.00 96.31 122 PHE A CA 1
ATOM 899 C C . PHE A 1 122 ? -12.703 -0.892 5.894 1.00 96.31 122 PHE A C 1
ATOM 901 O O . PHE A 1 122 ? -13.481 0.059 5.842 1.00 96.31 122 PHE A O 1
ATOM 908 N N . GLY A 1 123 ? -11.768 -1.117 4.974 1.00 96.88 123 GLY A N 1
ATOM 909 C CA . GLY A 1 123 ? -11.511 -0.248 3.837 1.00 96.88 123 GLY A CA 1
ATOM 910 C C . GLY A 1 123 ? -11.459 -1.031 2.534 1.00 96.88 123 GLY A C 1
ATOM 911 O O . GLY A 1 123 ? -10.806 -2.072 2.472 1.00 96.88 123 GLY A O 1
ATOM 912 N N . PHE A 1 124 ? -12.097 -0.542 1.474 1.00 98.00 124 PHE A N 1
ATOM 913 C CA . PHE A 1 124 ? -11.982 -1.124 0.132 1.00 98.00 124 PHE A CA 1
ATOM 914 C C . PHE A 1 124 ? -11.971 -0.034 -0.933 1.00 98.00 124 PHE A C 1
ATOM 916 O O . PHE A 1 124 ? -12.743 0.918 -0.852 1.00 98.00 124 PHE A O 1
ATOM 923 N N . GLY A 1 125 ? -11.139 -0.178 -1.958 1.00 97.94 125 GLY A N 1
ATOM 924 C CA . GLY A 1 125 ? -11.228 0.699 -3.118 1.00 97.94 125 GLY A CA 1
ATOM 925 C C . GLY A 1 125 ? -10.135 0.479 -4.158 1.00 97.94 125 GLY A C 1
ATOM 926 O O . GLY A 1 125 ? -9.397 -0.507 -4.081 1.00 97.94 125 GLY A O 1
ATOM 927 N N . PRO A 1 126 ? -10.077 1.345 -5.181 1.00 98.12 126 PRO A N 1
ATOM 928 C CA . PRO A 1 126 ? -9.205 1.158 -6.330 1.00 98.12 126 PRO A CA 1
ATOM 929 C C . PRO A 1 126 ? -7.732 1.409 -5.999 1.00 98.12 126 PRO A C 1
ATOM 931 O O . PRO A 1 126 ? -7.392 2.211 -5.124 1.00 98.12 126 PRO A O 1
ATOM 934 N N . SER A 1 127 ? -6.857 0.771 -6.771 1.00 97.69 127 SER A N 1
ATOM 935 C CA . SER A 1 127 ? -5.419 1.034 -6.790 1.00 97.69 127 SER A CA 1
ATOM 936 C C . SER A 1 127 ? -4.915 1.337 -8.201 1.00 97.69 127 SER A C 1
ATOM 938 O O . SER A 1 127 ? -5.511 0.931 -9.202 1.00 97.69 127 SER A O 1
ATOM 940 N N . LEU A 1 128 ? -3.811 2.076 -8.260 1.00 98.00 128 LEU A N 1
ATOM 941 C CA . LEU A 1 128 ? -3.097 2.470 -9.466 1.00 98.00 128 LEU A CA 1
ATOM 942 C C . LEU A 1 128 ? -1.593 2.396 -9.192 1.00 98.00 128 LEU A C 1
ATOM 944 O O . LEU A 1 128 ? -1.118 2.902 -8.176 1.00 98.00 128 LEU A O 1
ATOM 948 N N . THR A 1 129 ? -0.845 1.838 -10.131 1.00 97.69 129 THR A N 1
ATOM 949 C CA . THR A 1 129 ? 0.618 1.876 -10.142 1.00 97.69 129 THR A CA 1
ATOM 950 C C . THR A 1 129 ? 1.070 2.576 -11.415 1.00 97.69 129 THR A C 1
ATOM 952 O O . THR A 1 129 ? 0.641 2.207 -12.513 1.00 97.69 129 THR A O 1
ATOM 955 N N . ALA A 1 130 ? 1.911 3.594 -11.256 1.00 97.25 130 ALA A N 1
ATOM 956 C CA . ALA A 1 130 ? 2.477 4.382 -12.339 1.00 97.25 130 ALA A CA 1
ATOM 957 C C . ALA A 1 130 ? 3.951 3.999 -12.564 1.00 97.25 130 ALA A C 1
ATOM 959 O O . ALA A 1 130 ? 4.697 3.891 -11.587 1.00 97.25 130 ALA A O 1
ATOM 960 N N . PRO A 1 131 ? 4.395 3.845 -13.825 1.00 95.75 131 PRO A N 1
ATOM 961 C CA . PRO A 1 131 ? 5.772 3.498 -14.152 1.00 95.75 131 PRO A CA 1
ATOM 962 C C . PRO A 1 131 ? 6.694 4.718 -14.025 1.00 95.75 131 PRO A C 1
ATOM 964 O O . PRO A 1 131 ? 7.071 5.336 -15.016 1.00 95.75 131 PRO A O 1
ATOM 967 N N . THR A 1 132 ? 6.997 5.117 -12.792 1.00 95.38 132 THR A N 1
ATOM 968 C CA . THR A 1 132 ? 7.845 6.280 -12.476 1.00 95.38 132 THR A CA 1
ATOM 969 C C . THR A 1 132 ? 9.295 5.910 -12.206 1.00 95.38 132 THR A C 1
ATOM 971 O O . THR A 1 132 ? 10.065 6.779 -11.793 1.00 95.38 132 THR A O 1
ATOM 974 N N . ALA A 1 133 ? 9.658 4.635 -12.365 1.00 92.56 133 ALA A N 1
ATOM 975 C CA . ALA A 1 133 ? 11.010 4.198 -12.086 1.00 92.56 133 ALA A CA 1
ATOM 976 C C . ALA A 1 133 ? 12.032 4.983 -12.922 1.00 92.56 133 ALA A C 1
ATOM 978 O O . ALA A 1 133 ? 11.828 5.210 -14.112 1.00 92.56 133 ALA A O 1
ATOM 979 N N . THR A 1 134 ? 13.121 5.418 -12.287 1.00 91.06 134 THR A N 1
ATOM 980 C CA . THR A 1 134 ? 14.189 6.179 -12.967 1.00 91.06 134 THR A CA 1
ATOM 981 C C . THR A 1 134 ? 15.228 5.281 -13.628 1.00 91.06 134 THR A C 1
ATOM 983 O O . THR A 1 134 ? 16.032 5.763 -14.417 1.00 91.06 134 THR A O 1
ATOM 986 N N . ASP A 1 135 ? 15.215 3.995 -13.285 1.00 84.44 135 ASP A N 1
ATOM 987 C CA . ASP A 1 135 ? 15.989 2.945 -13.932 1.00 84.44 135 ASP A CA 1
ATOM 988 C C . ASP A 1 135 ? 15.031 1.832 -14.353 1.00 84.44 135 ASP A C 1
ATOM 990 O O . ASP A 1 135 ? 14.347 1.214 -13.529 1.00 84.44 135 ASP A O 1
ATOM 994 N N . ASP A 1 136 ? 15.021 1.566 -15.651 1.00 82.12 136 ASP A N 1
ATOM 995 C CA . ASP A 1 136 ? 14.215 0.557 -16.319 1.00 82.12 136 ASP A CA 1
ATOM 996 C C . ASP A 1 136 ? 14.410 -0.845 -15.707 1.00 82.12 136 ASP A C 1
ATOM 998 O O . ASP A 1 136 ? 13.511 -1.689 -15.738 1.00 82.12 136 ASP A O 1
ATOM 1002 N N . ARG A 1 137 ? 15.567 -1.148 -15.115 1.00 78.62 137 ARG A N 1
ATOM 1003 C CA . ARG A 1 137 ? 15.821 -2.455 -14.479 1.00 78.62 137 ARG A CA 1
ATOM 1004 C C . ARG A 1 137 ? 15.088 -2.629 -13.150 1.00 78.62 137 ARG A C 1
ATOM 1006 O O . ARG A 1 137 ? 14.872 -3.764 -12.730 1.00 78.62 137 ARG A O 1
ATOM 1013 N N . LEU A 1 138 ? 14.698 -1.529 -12.507 1.00 76.94 138 LEU A N 1
ATOM 1014 C CA . LEU A 1 138 ? 14.055 -1.500 -11.189 1.00 76.94 138 LEU A CA 1
ATOM 1015 C C . LEU A 1 138 ? 12.559 -1.138 -11.255 1.00 76.94 138 LEU A C 1
ATOM 1017 O O . LEU A 1 138 ? 11.892 -1.082 -10.219 1.00 76.94 138 LEU A O 1
ATOM 1021 N N . GLY A 1 139 ? 12.027 -0.926 -12.462 1.00 85.31 139 GLY A N 1
ATOM 1022 C CA . GLY A 1 139 ? 10.617 -0.657 -12.733 1.00 85.31 139 GLY A CA 1
ATOM 1023 C C . GLY A 1 139 ? 9.956 -1.705 -13.622 1.00 85.31 139 GLY A C 1
ATOM 1024 O O . GLY A 1 139 ? 10.603 -2.513 -14.292 1.00 85.31 139 GLY A O 1
ATOM 1025 N N . SER A 1 140 ? 8.626 -1.682 -13.648 1.00 89.94 140 SER A N 1
ATOM 1026 C CA . SER A 1 140 ? 7.845 -2.533 -14.548 1.00 89.94 140 SER A CA 1
ATOM 1027 C C . SER A 1 140 ? 7.627 -1.921 -15.931 1.00 89.94 140 SER A C 1
ATOM 1029 O O . SER A 1 140 ? 7.341 -2.656 -16.875 1.00 89.94 140 SER A O 1
ATOM 1031 N N . GLU A 1 141 ? 7.712 -0.590 -16.039 1.00 93.25 141 GLU A N 1
ATOM 1032 C CA . GLU A 1 141 ? 7.272 0.204 -17.200 1.00 93.25 141 GLU A CA 1
ATOM 1033 C C . GLU A 1 141 ? 5.799 -0.049 -17.591 1.00 93.25 141 GLU A C 1
ATOM 1035 O O . GLU A 1 141 ? 5.393 0.143 -18.744 1.00 93.25 141 GLU A O 1
ATOM 1040 N N . LYS A 1 142 ? 4.976 -0.498 -16.633 1.00 96.25 142 LYS A N 1
ATOM 1041 C CA . LYS A 1 142 ? 3.548 -0.760 -16.820 1.00 96.25 142 LYS A CA 1
ATOM 1042 C C . LYS A 1 142 ? 2.703 0.179 -15.972 1.00 96.25 142 LYS A C 1
ATOM 1044 O O . LYS A 1 142 ? 2.884 0.300 -14.764 1.00 96.25 142 LY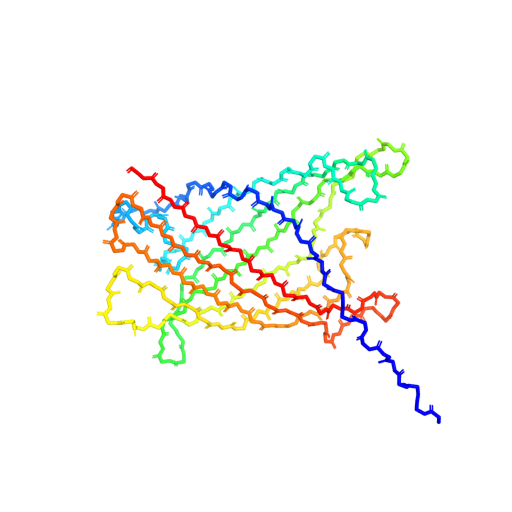S A O 1
ATOM 1049 N N . TRP A 1 143 ? 1.679 0.746 -16.596 1.00 97.75 143 TRP A N 1
ATOM 1050 C CA . TRP A 1 143 ? 0.527 1.259 -15.868 1.00 97.75 143 TRP A CA 1
ATOM 1051 C C . TRP A 1 143 ? -0.330 0.085 -15.419 1.00 97.75 143 TRP A C 1
ATOM 1053 O O . TRP A 1 143 ? -0.784 -0.705 -16.254 1.00 97.75 143 TRP A O 1
ATOM 1063 N N . SER A 1 144 ? -0.567 -0.020 -14.115 1.00 98.00 144 SER A N 1
ATOM 1064 C CA . SER A 1 144 ? -1.403 -1.075 -13.539 1.00 98.00 144 SER A CA 1
ATOM 1065 C C . SER A 1 144 ? -2.556 -0.498 -12.745 1.00 98.00 144 SER A C 1
ATOM 1067 O O . SER A 1 144 ? -2.405 0.524 -12.087 1.00 98.00 144 SER A O 1
ATOM 1069 N N . VAL A 1 145 ? -3.699 -1.170 -12.790 1.00 98.38 145 VAL A N 1
ATOM 1070 C CA . VAL A 1 145 ? -4.880 -0.840 -11.985 1.00 98.38 145 VAL A CA 1
ATOM 1071 C C . VAL A 1 145 ? -5.302 -2.054 -11.182 1.00 98.38 145 VAL A C 1
ATOM 1073 O O . VAL A 1 145 ? -4.988 -3.191 -11.541 1.00 98.38 145 VAL A O 1
ATOM 1076 N N . GLY A 1 146 ? -6.033 -1.825 -10.104 1.00 98.06 146 GLY A N 1
ATOM 1077 C CA . GLY A 1 146 ? -6.409 -2.901 -9.215 1.00 98.06 146 GLY A CA 1
ATOM 1078 C C . GLY A 1 146 ? -7.317 -2.461 -8.087 1.00 98.06 146 GLY A C 1
ATOM 1079 O O . GLY A 1 146 ? -8.035 -1.464 -8.194 1.00 98.06 146 GLY A O 1
ATOM 1080 N N . PHE A 1 147 ? -7.267 -3.214 -6.995 1.00 98.06 147 PHE A N 1
ATOM 1081 C CA . PHE A 1 147 ? -7.936 -2.859 -5.754 1.00 98.06 147 PHE A CA 1
ATOM 1082 C C . PHE A 1 147 ? -7.031 -3.077 -4.542 1.00 98.06 147 PHE A C 1
ATOM 1084 O O . PHE A 1 147 ? -6.064 -3.844 -4.577 1.00 98.06 147 PHE A O 1
ATOM 1091 N N . ALA A 1 148 ? -7.397 -2.419 -3.447 1.00 97.19 148 ALA A N 1
ATOM 1092 C CA . ALA A 1 148 ? -6.877 -2.654 -2.115 1.00 97.19 148 ALA A CA 1
ATOM 1093 C C . ALA A 1 148 ? -8.040 -2.867 -1.138 1.00 97.19 148 ALA A C 1
ATOM 1095 O O . ALA A 1 148 ? -9.045 -2.156 -1.178 1.00 97.19 148 ALA A O 1
ATOM 1096 N N . ASN A 1 149 ? -7.885 -3.838 -0.245 1.00 97.69 149 ASN A N 1
ATOM 1097 C CA . ASN A 1 149 ? -8.776 -4.098 0.872 1.00 97.69 149 ASN A CA 1
ATOM 1098 C C . ASN A 1 149 ? -7.972 -4.188 2.160 1.00 97.69 149 ASN A C 1
ATOM 1100 O O . ASN A 1 149 ? -6.943 -4.859 2.205 1.00 97.69 149 ASN A O 1
ATOM 1104 N N . ILE A 1 150 ? -8.445 -3.522 3.204 1.00 95.88 150 ILE A N 1
ATOM 1105 C CA . ILE A 1 150 ? -7.790 -3.501 4.504 1.00 95.88 150 ILE A CA 1
ATOM 1106 C C . ILE A 1 150 ? -8.841 -3.783 5.564 1.00 95.88 150 ILE A C 1
ATOM 1108 O O . ILE A 1 150 ? -9.910 -3.175 5.562 1.00 95.88 150 ILE A O 1
ATOM 1112 N N . LEU A 1 151 ? -8.513 -4.682 6.482 1.00 96.56 151 LEU A N 1
ATOM 1113 C CA . LEU A 1 151 ? -9.262 -4.896 7.712 1.00 96.56 151 LEU A CA 1
ATOM 1114 C C . LEU A 1 151 ? -8.316 -4.663 8.882 1.00 96.56 151 LEU A C 1
ATOM 1116 O O . LEU A 1 151 ? -7.188 -5.158 8.875 1.00 96.56 151 LEU A O 1
ATOM 1120 N N . PHE A 1 152 ? -8.796 -3.963 9.899 1.00 95.12 152 PHE A N 1
ATOM 1121 C CA . PHE A 1 152 ? -8.122 -3.834 11.177 1.00 95.12 152 PHE A CA 1
ATOM 1122 C C . PHE A 1 152 ? -9.112 -4.044 12.317 1.00 95.12 152 PHE A C 1
ATOM 1124 O O . PHE A 1 152 ? -10.200 -3.473 12.317 1.00 95.12 152 PHE A O 1
ATOM 1131 N N . ASN A 1 153 ? -8.733 -4.876 13.279 1.00 94.19 153 ASN A N 1
ATOM 1132 C CA . ASN A 1 153 ? -9.526 -5.228 14.440 1.00 94.19 153 ASN A CA 1
ATOM 1133 C C . ASN A 1 153 ? -8.721 -4.946 15.712 1.00 94.19 153 ASN A C 1
ATOM 1135 O O . ASN A 1 153 ? -7.735 -5.627 16.004 1.00 94.19 153 ASN A O 1
ATOM 1139 N N . ALA A 1 154 ? -9.187 -3.961 16.473 1.00 92.69 154 ALA A N 1
ATOM 1140 C CA . ALA A 1 154 ? -8.613 -3.518 17.736 1.00 92.69 154 ALA A CA 1
ATOM 1141 C C . ALA A 1 154 ? -9.512 -3.821 18.947 1.00 92.69 154 ALA A C 1
ATOM 1143 O O . ALA A 1 154 ? -9.341 -3.224 20.007 1.00 92.69 154 ALA A O 1
ATOM 1144 N N . ARG A 1 155 ? -10.469 -4.757 18.824 1.00 92.25 155 ARG A N 1
ATOM 1145 C CA . ARG A 1 155 ? -11.389 -5.119 19.924 1.00 92.25 155 ARG A CA 1
ATOM 1146 C C . ARG A 1 155 ? -10.663 -5.573 21.186 1.00 92.25 155 ARG A C 1
ATOM 1148 O O . ARG A 1 155 ? -11.156 -5.363 22.289 1.00 92.25 155 ARG A O 1
ATOM 1155 N N . ASN A 1 156 ? -9.522 -6.240 21.024 1.00 89.81 156 ASN A N 1
ATOM 1156 C CA . ASN A 1 156 ? -8.671 -6.621 22.137 1.00 89.81 156 ASN A CA 1
ATOM 1157 C C . ASN A 1 156 ? -7.506 -5.621 22.242 1.00 89.81 156 ASN A C 1
ATOM 1159 O O . ASN A 1 156 ? -6.676 -5.575 21.334 1.00 89.81 156 ASN A O 1
ATOM 1163 N N . PRO A 1 157 ? -7.396 -4.860 23.345 1.00 85.38 157 PRO A N 1
ATOM 1164 C CA . PRO A 1 157 ? -6.342 -3.863 23.494 1.00 85.38 157 PRO A CA 1
ATOM 1165 C C . PRO A 1 157 ? -4.935 -4.477 23.541 1.00 85.38 157 PRO A C 1
ATOM 1167 O O . PRO A 1 157 ? -3.996 -3.834 23.095 1.00 85.38 157 PRO A O 1
ATOM 1170 N N . LYS A 1 158 ? -4.784 -5.724 24.014 1.00 88.81 158 LYS A N 1
ATOM 1171 C CA . LYS A 1 158 ? -3.485 -6.421 24.081 1.00 88.81 158 LYS A CA 1
ATOM 1172 C C . LYS A 1 158 ? -3.069 -7.063 22.765 1.00 88.81 158 LYS A C 1
ATOM 1174 O O . LYS A 1 158 ? -1.890 -7.311 22.547 1.00 88.81 158 LYS A O 1
ATOM 1179 N N . PHE A 1 159 ? -4.035 -7.409 21.917 1.00 90.81 159 PHE A N 1
ATOM 1180 C CA . PHE A 1 159 ? -3.769 -8.092 20.658 1.00 90.81 159 PHE A CA 1
ATOM 1181 C C . PHE A 1 159 ? -4.676 -7.563 19.555 1.00 90.81 159 PHE A C 1
ATOM 1183 O O . PHE A 1 159 ? -5.857 -7.904 19.473 1.00 90.81 159 PHE A O 1
ATOM 1190 N N . GLN A 1 160 ? -4.089 -6.749 18.691 1.00 92.44 160 GLN A N 1
ATOM 1191 C CA . GLN A 1 160 ? -4.754 -6.118 17.560 1.00 92.44 160 GLN A CA 1
ATOM 1192 C C . GLN A 1 160 ? -4.261 -6.795 16.285 1.00 92.44 160 GLN A C 1
ATOM 1194 O O . GLN A 1 160 ? -3.090 -7.159 16.185 1.00 92.44 160 GLN A O 1
ATOM 1199 N N . TRP A 1 161 ? -5.129 -6.987 15.300 1.00 94.19 161 TRP A N 1
ATOM 1200 C CA . TRP A 1 161 ? -4.770 -7.739 14.098 1.00 94.19 161 TRP A CA 1
ATOM 1201 C C . TRP A 1 161 ? -5.517 -7.243 12.871 1.00 94.19 161 TRP A C 1
ATOM 1203 O O . TRP A 1 161 ? -6.529 -6.552 12.965 1.00 94.19 161 TRP A O 1
ATOM 1213 N N . GLY A 1 162 ? -5.008 -7.599 11.700 1.00 94.62 162 GLY A N 1
ATOM 1214 C CA . GLY A 1 162 ? -5.600 -7.188 10.444 1.00 94.62 162 GLY A CA 1
ATOM 1215 C C . GLY A 1 162 ? -4.926 -7.819 9.241 1.00 94.62 162 GLY A C 1
ATOM 1216 O O . GLY A 1 162 ? -4.080 -8.709 9.358 1.00 94.62 162 GLY A O 1
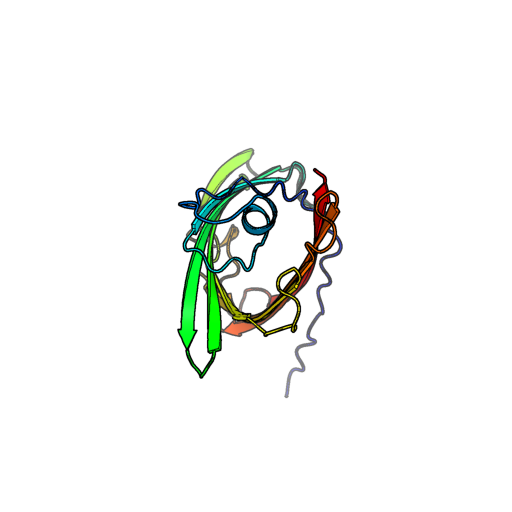ATOM 1217 N N . TYR A 1 163 ? -5.324 -7.348 8.067 1.00 95.12 163 TYR A N 1
ATOM 1218 C CA . TYR A 1 163 ? -4.676 -7.709 6.816 1.00 95.12 163 TYR A CA 1
ATOM 1219 C C . TYR A 1 163 ? -4.766 -6.578 5.790 1.00 95.12 163 TYR A C 1
ATOM 1221 O O . TYR A 1 163 ? -5.651 -5.721 5.855 1.00 95.12 163 TYR A O 1
ATOM 1229 N N . LEU A 1 164 ? -3.857 -6.614 4.818 1.00 93.44 164 LEU A N 1
ATOM 1230 C CA . LEU A 1 164 ? -3.925 -5.877 3.561 1.00 93.44 164 LEU A CA 1
ATOM 1231 C C . LEU A 1 164 ? -3.974 -6.888 2.410 1.00 93.44 164 LEU A C 1
ATOM 1233 O O . LEU A 1 164 ? -3.079 -7.714 2.255 1.00 93.44 164 LEU A O 1
ATOM 1237 N N . LEU A 1 165 ? -5.033 -6.828 1.613 1.00 95.56 165 LEU A N 1
ATOM 1238 C CA . LEU A 1 165 ? -5.200 -7.598 0.388 1.00 95.56 165 LEU A CA 1
ATOM 1239 C C . LEU A 1 165 ? -5.141 -6.635 -0.794 1.00 95.56 165 LEU A C 1
ATOM 1241 O O . LEU A 1 165 ? -5.883 -5.657 -0.841 1.00 95.56 165 LEU A O 1
ATOM 1245 N N . GLN A 1 166 ? -4.279 -6.920 -1.757 1.00 95.31 166 GLN A N 1
ATOM 1246 C CA . GLN A 1 166 ? -4.151 -6.142 -2.980 1.00 95.31 166 GLN A CA 1
ATOM 1247 C C . GLN A 1 166 ? -4.158 -7.072 -4.178 1.00 95.31 166 GLN A C 1
ATOM 1249 O O . GLN A 1 166 ? -3.628 -8.179 -4.129 1.00 95.31 166 GLN A O 1
ATOM 1254 N N . TRP A 1 167 ? -4.731 -6.601 -5.271 1.00 96.19 167 TRP A N 1
ATOM 1255 C CA . TRP A 1 167 ? -4.584 -7.230 -6.572 1.00 96.19 167 TRP A CA 1
ATOM 1256 C C . TRP A 1 167 ? -4.433 -6.143 -7.617 1.00 96.19 167 TRP A C 1
ATOM 1258 O O . TRP A 1 167 ? -5.094 -5.112 -7.516 1.00 96.19 167 TRP A O 1
ATOM 1268 N N . GLN A 1 168 ? -3.581 -6.374 -8.610 1.00 96.38 168 GLN A N 1
ATOM 1269 C CA . GLN A 1 168 ? -3.348 -5.439 -9.702 1.00 96.38 168 GLN A CA 1
ATOM 1270 C C . GLN A 1 168 ? -3.087 -6.164 -11.017 1.00 96.38 168 GLN A C 1
ATOM 1272 O O . GLN A 1 168 ? -2.516 -7.258 -11.047 1.00 96.38 168 GLN A O 1
ATOM 1277 N N . THR A 1 169 ? -3.442 -5.506 -12.115 1.00 96.88 169 THR A N 1
ATOM 1278 C CA . THR A 1 169 ? -3.111 -5.945 -13.465 1.00 96.88 169 THR A CA 1
ATOM 1279 C C . THR A 1 169 ? -2.662 -4.779 -14.340 1.00 96.88 169 THR A C 1
ATOM 1281 O O . THR A 1 169 ? -3.162 -3.663 -14.198 1.00 96.88 169 THR A O 1
ATOM 1284 N N . SER A 1 170 ? -1.714 -5.025 -15.246 1.00 97.31 170 SER A N 1
ATOM 1285 C CA . SER A 1 170 ? -1.264 -4.018 -16.207 1.00 97.31 170 SER A CA 1
ATOM 1286 C C . SER A 1 170 ? -2.330 -3.757 -17.267 1.00 97.31 170 SER A C 1
ATOM 1288 O O . SER A 1 170 ? -2.878 -4.699 -17.841 1.00 97.31 170 SER A O 1
ATOM 1290 N N . VAL A 1 171 ? -2.564 -2.485 -17.577 1.00 96.94 171 VAL A N 1
ATOM 1291 C CA . VAL A 1 171 ? -3.519 -2.034 -18.604 1.00 96.94 171 VAL A CA 1
ATOM 1292 C C . VAL A 1 171 ? -2.852 -1.288 -19.757 1.00 96.94 171 VAL A C 1
ATOM 1294 O O . VAL A 1 171 ? -3.409 -1.239 -20.850 1.00 96.94 171 VAL A O 1
ATOM 1297 N N . ALA A 1 172 ? -1.660 -0.730 -19.534 1.00 95.62 172 ALA A N 1
ATOM 1298 C CA . ALA A 1 172 ? -0.855 -0.050 -20.546 1.00 95.62 172 ALA A CA 1
ATOM 1299 C C . ALA A 1 172 ? 0.636 -0.085 -20.165 1.00 95.62 172 ALA A C 1
ATOM 1301 O O . ALA A 1 172 ? 0.991 -0.505 -19.063 1.00 95.62 172 ALA A O 1
ATOM 1302 N N . GLY A 1 173 ? 1.509 0.371 -21.065 1.00 94.44 173 GLY A N 1
ATOM 1303 C CA . GLY A 1 173 ? 2.958 0.441 -20.850 1.00 94.44 173 GLY A CA 1
ATOM 1304 C C . GLY A 1 173 ? 3.754 -0.248 -21.953 1.00 94.44 173 GLY A C 1
ATOM 1305 O O . GLY A 1 173 ? 3.201 -0.578 -23.004 1.00 94.44 173 GLY A O 1
ATOM 1306 N N . ASN A 1 174 ? 5.047 -0.468 -21.711 1.00 91.81 174 ASN A N 1
ATOM 1307 C CA . ASN A 1 174 ? 5.942 -1.077 -22.695 1.00 91.81 174 ASN A CA 1
ATOM 1308 C C . ASN A 1 174 ? 5.489 -2.509 -23.045 1.00 91.81 174 ASN A C 1
ATOM 1310 O O . ASN A 1 174 ? 5.274 -3.333 -22.155 1.00 91.81 174 ASN A O 1
ATOM 1314 N N . GLY A 1 175 ? 5.325 -2.812 -24.336 1.00 90.31 175 GLY A N 1
ATOM 1315 C CA . GLY A 1 175 ? 4.897 -4.126 -24.827 1.00 90.31 175 GLY A CA 1
ATOM 1316 C C . GLY A 1 175 ? 5.927 -5.242 -24.627 1.00 90.31 175 GLY A C 1
ATOM 1317 O O . GLY A 1 175 ? 5.528 -6.399 -24.487 1.00 90.31 175 GLY A O 1
ATOM 1318 N N . ASP A 1 176 ? 7.213 -4.893 -24.545 1.00 92.06 176 ASP A N 1
ATOM 1319 C CA . ASP A 1 176 ? 8.323 -5.841 -24.376 1.00 92.06 176 ASP A CA 1
ATOM 1320 C C . ASP A 1 176 ? 8.476 -6.307 -22.920 1.00 92.06 176 ASP A C 1
ATOM 1322 O O . ASP A 1 176 ? 9.059 -7.355 -22.631 1.00 92.06 176 ASP A O 1
ATOM 1326 N N . ARG A 1 177 ? 7.903 -5.550 -21.979 1.00 90.25 177 ARG A N 1
ATOM 1327 C CA . ARG A 1 177 ? 7.863 -5.901 -20.558 1.00 90.25 177 ARG A CA 1
ATOM 1328 C C . ARG A 1 177 ? 6.751 -6.903 -20.267 1.00 90.25 177 ARG A C 1
ATOM 1330 O O . ARG A 1 177 ? 5.669 -6.852 -20.859 1.00 90.25 177 ARG A O 1
ATOM 1337 N N . LYS A 1 178 ? 6.994 -7.788 -19.295 1.00 90.81 178 LYS A N 1
ATOM 1338 C CA . LYS A 1 178 ? 6.000 -8.769 -18.832 1.00 90.81 178 LYS A CA 1
ATOM 1339 C C . LYS A 1 178 ? 4.756 -8.061 -18.298 1.00 90.81 178 LYS A C 1
ATOM 1341 O O . LYS A 1 178 ? 4.857 -7.066 -17.585 1.00 90.81 178 LYS A O 1
ATOM 1346 N N . ASP A 1 179 ? 3.589 -8.584 -18.654 1.00 92.19 179 ASP A N 1
ATOM 1347 C CA . ASP A 1 179 ? 2.319 -8.072 -18.146 1.00 92.19 179 ASP A CA 1
ATOM 1348 C C . ASP A 1 179 ? 2.202 -8.361 -16.644 1.00 92.19 179 ASP A C 1
ATOM 1350 O O . ASP A 1 179 ? 2.640 -9.404 -16.156 1.00 92.19 179 ASP A O 1
ATOM 1354 N N . ILE A 1 180 ? 1.604 -7.426 -15.910 1.00 92.19 180 ILE A N 1
ATOM 1355 C CA . ILE A 1 180 ? 1.372 -7.565 -14.475 1.00 92.19 180 ILE A CA 1
ATOM 1356 C C . ILE A 1 180 ? 0.007 -8.216 -14.266 1.00 92.19 180 ILE A C 1
ATOM 1358 O O . ILE A 1 180 ? -1.004 -7.793 -14.832 1.00 92.19 180 ILE A O 1
ATOM 1362 N N . ASN A 1 181 ? -0.023 -9.235 -13.417 1.00 93.69 181 ASN A N 1
ATOM 1363 C CA . ASN A 1 181 ? -1.233 -9.791 -12.827 1.00 93.69 181 ASN A CA 1
ATOM 1364 C C . ASN A 1 181 ? -0.834 -10.477 -11.522 1.00 93.69 181 ASN A C 1
ATOM 1366 O O . ASN A 1 181 ? -0.413 -11.632 -11.530 1.00 93.69 181 ASN A O 1
ATOM 1370 N N . ILE A 1 182 ? -0.889 -9.735 -10.422 1.00 91.56 182 ILE A N 1
ATOM 1371 C CA . ILE A 1 182 ? -0.382 -10.199 -9.133 1.00 91.56 182 ILE A CA 1
ATOM 1372 C C . ILE A 1 182 ? -1.364 -9.848 -8.025 1.00 91.56 182 ILE A C 1
ATOM 1374 O O . ILE A 1 182 ? -1.945 -8.763 -8.005 1.00 91.56 182 ILE A O 1
ATOM 1378 N N . GLY A 1 183 ? -1.554 -10.800 -7.114 1.00 92.19 183 GLY A N 1
ATOM 1379 C CA . GLY A 1 183 ? -2.258 -10.609 -5.855 1.00 92.19 183 GLY A CA 1
ATOM 1380 C C . GLY A 1 183 ? -1.284 -10.732 -4.689 1.00 92.19 183 GLY A C 1
ATOM 1381 O O . GLY A 1 183 ? -0.403 -11.589 -4.708 1.00 92.19 183 GLY A O 1
ATOM 1382 N N . ALA A 1 184 ? -1.458 -9.892 -3.675 1.00 89.94 184 ALA A N 1
ATOM 1383 C CA . ALA A 1 184 ? -0.689 -9.914 -2.442 1.00 89.94 184 ALA A CA 1
ATOM 1384 C C . ALA A 1 184 ? -1.641 -9.921 -1.245 1.00 89.94 184 ALA A C 1
ATOM 1386 O O . ALA A 1 184 ? -2.543 -9.090 -1.155 1.00 89.94 184 ALA A O 1
ATOM 1387 N N . PHE A 1 185 ? -1.423 -10.850 -0.316 1.00 90.81 185 PHE A N 1
ATOM 1388 C CA . PHE A 1 185 ? -2.122 -10.904 0.963 1.00 90.81 185 PHE A CA 1
ATOM 1389 C C . PHE A 1 185 ? -1.100 -10.773 2.090 1.00 90.81 185 PHE A C 1
ATOM 1391 O O . PHE A 1 185 ? -0.168 -11.569 2.185 1.00 90.81 185 PHE A O 1
ATOM 1398 N N . GLN A 1 186 ? -1.270 -9.750 2.918 1.00 89.19 186 GLN A N 1
ATOM 1399 C CA . GLN A 1 186 ? -0.325 -9.351 3.954 1.00 89.19 186 GLN A CA 1
ATOM 1400 C C . GLN A 1 186 ? -1.046 -9.303 5.306 1.00 89.19 186 GLN A C 1
ATOM 1402 O O . GLN A 1 186 ? -1.653 -8.279 5.636 1.00 89.19 186 GLN A O 1
ATOM 1407 N N . PRO A 1 187 ? -1.035 -10.394 6.089 1.00 91.00 187 PRO A N 1
ATOM 1408 C CA . PRO A 1 187 ? -1.535 -10.364 7.456 1.00 91.00 187 PRO A CA 1
ATOM 1409 C C . PRO A 1 187 ? -0.581 -9.568 8.356 1.00 91.00 187 PRO A C 1
ATOM 1411 O O . PRO A 1 187 ? 0.634 -9.585 8.158 1.00 91.00 187 PRO A O 1
ATOM 1414 N N . PHE A 1 188 ? -1.123 -8.898 9.370 1.00 88.56 188 PHE A N 1
ATOM 1415 C CA . PHE A 1 188 ? -0.329 -8.198 10.378 1.00 88.56 188 PHE A CA 1
ATOM 1416 C C . PHE A 1 188 ? -0.998 -8.245 11.755 1.00 88.56 188 PHE A C 1
ATOM 1418 O O . PHE A 1 188 ? -2.207 -8.456 11.876 1.00 88.56 188 PHE A O 1
ATOM 1425 N N . GLY A 1 189 ? -0.204 -8.037 12.804 1.00 90.12 189 GLY A N 1
ATOM 1426 C CA . GLY A 1 189 ? -0.688 -7.999 14.177 1.00 90.12 189 GLY A CA 1
ATOM 1427 C C . GLY A 1 189 ? 0.253 -7.248 15.106 1.00 90.12 189 GLY A C 1
ATOM 1428 O O . GLY A 1 189 ? 1.457 -7.177 14.865 1.00 90.12 189 GLY A O 1
ATOM 1429 N N . PHE A 1 190 ? -0.324 -6.697 16.166 1.00 86.19 190 PHE A N 1
ATOM 1430 C CA . PHE A 1 190 ? 0.352 -5.929 17.199 1.00 86.19 190 PHE A CA 1
ATOM 1431 C C . PHE A 1 190 ? 0.022 -6.542 18.554 1.00 86.19 190 PHE A C 1
ATOM 1433 O O . PHE A 1 190 ? -1.144 -6.808 18.856 1.00 86.19 190 PHE A O 1
ATOM 1440 N N . TYR A 1 191 ? 1.055 -6.759 19.360 1.00 86.56 191 TYR A N 1
ATOM 1441 C CA . TYR A 1 191 ? 0.926 -7.208 20.738 1.00 86.56 191 TYR A CA 1
ATOM 1442 C C . TYR A 1 191 ? 1.462 -6.118 21.667 1.00 86.56 191 TYR A C 1
ATOM 1444 O O . TYR A 1 191 ? 2.542 -5.584 21.406 1.00 86.56 191 TYR A O 1
ATOM 1452 N N . GLN A 1 192 ? 0.689 -5.785 22.702 1.00 79.25 192 GLN A N 1
ATOM 1453 C CA . GLN A 1 192 ? 0.976 -4.731 23.681 1.00 79.25 192 GLN A CA 1
ATOM 1454 C C . GLN A 1 192 ? 0.963 -5.292 25.104 1.00 79.25 192 GLN A C 1
ATOM 1456 O O . GLN A 1 192 ? 0.035 -6.072 25.435 1.00 79.25 192 GLN A O 1
#